Protein AF-D5ABC8-F1 (afdb_monomer)

Mean predicted aligned error: 16.42 Å

Solvent-accessible surface area (backbone atoms only — not comparable to full-atom values): 20513 Å² total; per-residue (Å²): 112,54,55,82,76,44,74,86,48,57,66,66,38,58,70,68,50,60,68,70,70,58,45,50,56,57,53,50,50,31,48,50,48,34,55,51,32,51,49,48,44,42,72,76,64,45,78,85,52,75,55,69,14,38,26,31,60,58,82,87,79,78,86,74,93,78,74,84,85,80,77,88,76,89,80,79,86,83,92,75,83,91,69,83,86,79,91,80,87,91,74,80,91,79,78,79,51,85,62,64,71,77,27,68,41,66,36,45,71,64,51,61,75,65,62,81,67,51,48,66,35,29,40,46,48,30,68,24,62,63,58,71,71,42,72,37,71,56,36,50,52,45,50,56,56,32,49,73,73,74,39,51,87,87,71,46,85,46,98,49,57,87,79,17,56,47,68,38,53,47,50,75,44,62,74,47,83,79,70,40,78,74,45,73,51,81,47,77,45,72,57,93,84,59,78,92,68,84,50,74,67,55,54,51,54,50,50,54,53,49,52,51,53,49,53,58,55,68,71,72,72,81,81,82,88,85,84,86,83,87,80,94,86,83,90,89,86,87,86,83,86,88,84,87,81,90,84,87,88,84,89,90,89,86,90,89,76,72,85,71,54,67,71,65,60,76,70,64,84,71,73,69,70,43,78,48,79,50,75,48,62,47,70,65,85,100,62,58,72,65,59,55,50,26,66,73,69,74,51,71,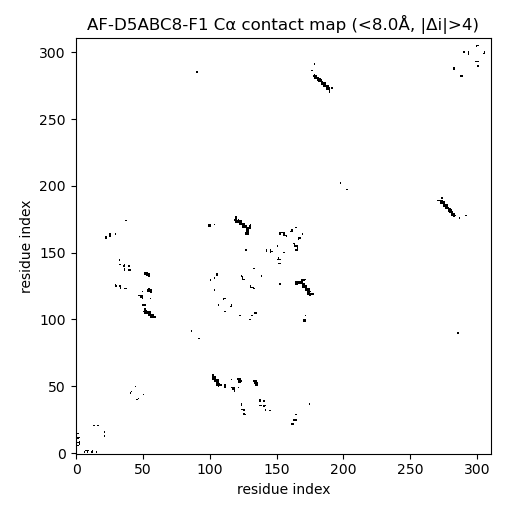80,46,71,70,55,56,53,68,72,78,114

Foldseek 3Di:
DVCVVPPPPVVVVLVVPDLVVLVVVLLVVLVVLQVQLLVVCCVPPNQFADDQQFKFFAPPDDPDPDDDDDDDDDDDDDDDDDDDDDDDDDADPPPPDVVQLVTIDGDHPVNRVVVVGHLQGTKAKSQEQRDDHGPDCSSVSSQVVCVVVVHGSVDDPDPDLSNHRHSDNIGIDRSDFDWAPKDKDKDKDLDPVDDPDDDPVNVVVVVVVVVVVVVVVVVPDDDDDDDDDDDDDDDDDDDDDDDDDDDDDDDDDDDDDPPVPPVVVVPPPDRPIDMDMDIDTDGDGPDDVLVVVCVVVVDDPDPVRVVVVVD

Nearest PDB structures (foldseek):
  5kkp-assembly1_A  TM=8.877E-01  e=9.290E-14  Homo sapiens
  7mzv-assembly1_A  TM=8.033E-01  e=1.052E-11  Saccharomyces cerevisiae

pLDDT: mean 71.07, std 26.29, range [23.06, 97.5]

Structure (mmCIF, N/CA/C/O backbone):
data_AF-D5ABC8-F1
#
_entry.id   AF-D5ABC8-F1
#
loop_
_atom_site.group_PDB
_atom_site.id
_atom_site.type_symbol
_atom_site.label_atom_id
_atom_site.label_alt_id
_atom_site.label_comp_id
_atom_site.label_asym_id
_atom_site.label_entity_id
_atom_site.label_seq_id
_atom_site.pdbx_PDB_ins_code
_atom_site.Cartn_x
_atom_site.Cartn_y
_atom_site.Cartn_z
_atom_site.occupancy
_atom_site.B_iso_or_equiv
_atom_site.auth_seq_id
_atom_site.auth_comp_id
_atom_site.auth_asym_id
_atom_site.auth_atom_id
_atom_site.pdbx_PDB_model_num
ATOM 1 N N . MET A 1 1 ? 23.747 23.384 6.328 1.00 62.72 1 MET A N 1
ATOM 2 C CA . MET A 1 1 ? 24.857 24.306 5.958 1.00 62.72 1 MET A CA 1
ATOM 3 C C . MET A 1 1 ? 25.373 24.131 4.523 1.00 62.72 1 MET A C 1
ATOM 5 O O . MET A 1 1 ? 25.895 25.106 4.001 1.00 62.72 1 MET A O 1
ATOM 9 N N . CYS A 1 2 ? 25.272 22.955 3.887 1.00 73.38 2 CYS A N 1
ATOM 10 C CA . CYS A 1 2 ? 25.982 22.638 2.633 1.00 73.38 2 CYS A CA 1
ATOM 11 C C . CYS A 1 2 ? 25.756 23.647 1.489 1.00 73.38 2 CYS A C 1
ATOM 13 O O . CYS A 1 2 ? 26.720 24.265 1.046 1.00 73.38 2 CYS A O 1
ATOM 15 N N . LEU A 1 3 ? 24.502 23.918 1.099 1.00 85.81 3 LEU A N 1
ATOM 16 C CA . LEU A 1 3 ? 24.181 24.863 0.011 1.00 85.81 3 LEU A CA 1
ATOM 17 C C . LEU A 1 3 ? 24.600 26.319 0.291 1.00 85.81 3 LEU A C 1
ATOM 19 O O . LEU A 1 3 ? 24.811 27.080 -0.646 1.00 85.81 3 LEU A O 1
ATOM 23 N N . LYS A 1 4 ? 24.757 26.709 1.567 1.00 84.31 4 LYS A N 1
ATOM 24 C CA . LYS A 1 4 ? 25.272 28.036 1.955 1.00 84.31 4 LYS A CA 1
ATOM 25 C C . LYS A 1 4 ? 26.795 28.139 1.784 1.00 84.31 4 LYS A C 1
ATOM 27 O O . LYS A 1 4 ? 27.306 29.243 1.644 1.00 84.31 4 LYS A O 1
ATOM 32 N N . LYS A 1 5 ? 27.514 27.011 1.834 1.00 84.00 5 LYS A N 1
ATOM 33 C CA . LYS A 1 5 ? 28.970 26.949 1.628 1.00 84.00 5 LYS A CA 1
ATOM 34 C C . LYS A 1 5 ? 29.320 26.752 0.149 1.00 84.00 5 LYS A C 1
ATOM 36 O O . LYS A 1 5 ? 30.159 27.480 -0.358 1.00 84.00 5 LYS A O 1
ATOM 41 N N . ASN A 1 6 ? 28.640 25.820 -0.525 1.00 85.19 6 ASN A N 1
ATOM 42 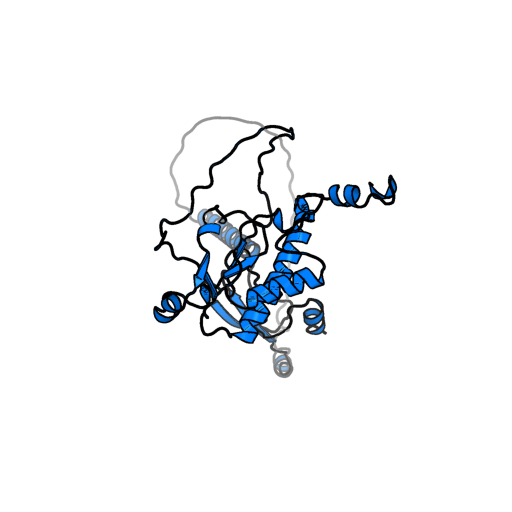C CA . ASN A 1 6 ? 28.847 25.480 -1.934 1.00 85.19 6 ASN A CA 1
ATOM 43 C C . ASN A 1 6 ? 27.501 25.528 -2.691 1.00 85.19 6 ASN A C 1
ATOM 45 O O . ASN A 1 6 ? 26.802 24.508 -2.745 1.00 85.19 6 ASN A O 1
ATOM 49 N N . PRO A 1 7 ? 27.097 26.681 -3.260 1.00 85.38 7 PRO A N 1
ATOM 50 C CA . PRO A 1 7 ? 25.910 26.748 -4.108 1.00 85.38 7 PRO A CA 1
ATOM 51 C C .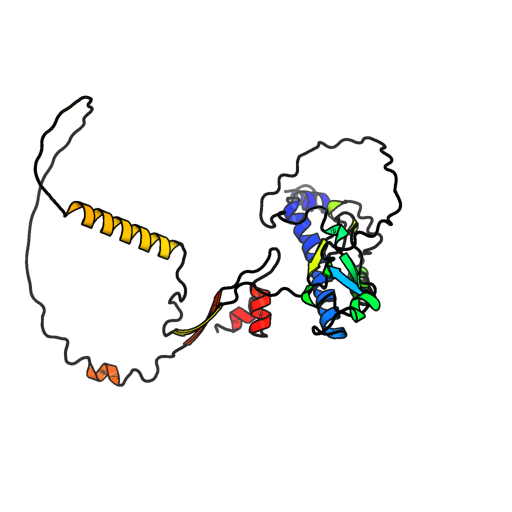 PRO A 1 7 ? 26.096 25.858 -5.348 1.00 85.38 7 PRO A C 1
ATOM 53 O O . PRO A 1 7 ? 27.161 25.846 -5.957 1.00 85.38 7 PRO A O 1
ATOM 56 N N . GLY A 1 8 ? 25.065 25.086 -5.701 1.00 84.00 8 GLY A N 1
ATOM 57 C CA . GLY A 1 8 ? 25.090 24.141 -6.827 1.00 84.00 8 GLY A CA 1
ATOM 58 C C . GLY A 1 8 ? 25.501 22.702 -6.480 1.00 84.00 8 GLY A C 1
ATOM 59 O O . GLY A 1 8 ? 25.202 21.797 -7.255 1.00 84.00 8 GLY A O 1
ATOM 60 N N . ASN A 1 9 ? 26.096 22.429 -5.308 1.00 88.31 9 ASN A N 1
ATOM 61 C CA . ASN A 1 9 ? 26.359 21.046 -4.881 1.00 88.31 9 ASN A CA 1
ATOM 62 C C . ASN A 1 9 ? 25.118 20.416 -4.216 1.00 88.31 9 ASN A C 1
ATOM 64 O O . ASN A 1 9 ? 25.067 20.195 -3.002 1.00 88.31 9 ASN A O 1
ATOM 68 N N . TYR A 1 10 ? 24.090 20.164 -5.030 1.00 88.94 10 TYR A N 1
ATOM 69 C CA . TYR A 1 10 ? 22.814 19.598 -4.586 1.00 88.94 10 TYR A CA 1
ATOM 70 C C . TYR A 1 10 ? 22.963 18.178 -4.035 1.00 88.94 10 TYR A C 1
ATOM 72 O O . TYR A 1 10 ? 22.363 17.862 -3.011 1.00 88.94 10 TYR A O 1
ATOM 80 N N . LEU A 1 11 ? 23.810 17.346 -4.653 1.00 86.19 11 LEU A N 1
ATOM 81 C CA . LEU A 1 11 ? 24.023 15.968 -4.213 1.00 86.19 11 LEU A CA 1
ATOM 82 C C . LEU A 1 11 ? 24.571 15.913 -2.781 1.00 86.19 11 LEU A C 1
ATOM 84 O O . LEU A 1 11 ? 23.984 15.252 -1.930 1.00 86.19 11 LEU A O 1
ATOM 88 N N . GLN A 1 12 ? 25.634 16.665 -2.470 1.00 86.31 12 GLN A N 1
ATOM 89 C CA . GLN A 1 12 ? 26.186 16.709 -1.110 1.00 86.31 12 GLN A CA 1
ATOM 90 C C . GLN A 1 12 ? 25.194 17.308 -0.096 1.00 86.31 12 GLN A C 1
ATOM 92 O O . GLN A 1 12 ? 25.226 16.963 1.085 1.00 86.31 12 GLN A O 1
ATOM 97 N N . ALA A 1 13 ? 24.302 18.202 -0.535 1.00 89.94 13 ALA A N 1
ATOM 98 C CA . ALA A 1 13 ? 23.244 18.727 0.317 1.00 89.94 13 ALA A CA 1
ATOM 99 C C . ALA A 1 13 ? 22.189 17.661 0.652 1.00 89.94 13 ALA A C 1
ATOM 101 O O . ALA A 1 13 ? 21.869 17.495 1.829 1.00 89.94 13 ALA A O 1
ATOM 102 N N . ILE A 1 14 ? 21.712 16.895 -0.334 1.00 87.62 14 ILE A N 1
ATOM 103 C CA . ILE A 1 14 ? 20.775 15.784 -0.104 1.00 87.62 14 ILE A CA 1
ATOM 104 C C . ILE A 1 14 ? 21.447 14.705 0.754 1.00 87.62 14 ILE A C 1
ATOM 106 O O . ILE A 1 14 ? 20.879 14.290 1.760 1.00 87.62 14 ILE A O 1
ATOM 110 N N . CYS A 1 15 ? 22.697 14.334 0.461 1.00 86.81 15 CYS A N 1
ATOM 111 C CA . CYS A 1 15 ? 23.464 13.366 1.251 1.00 86.81 15 CYS A CA 1
ATOM 112 C C . CYS A 1 15 ? 23.775 13.811 2.699 1.00 86.81 15 CYS A C 1
ATOM 114 O O . CYS A 1 15 ? 24.289 13.006 3.473 1.00 86.81 15 CYS A O 1
ATOM 116 N N . SER A 1 16 ? 23.460 15.056 3.088 1.00 88.31 16 SER A N 1
ATOM 117 C CA . SER A 1 16 ? 23.551 15.521 4.485 1.00 88.31 16 SER A CA 1
ATOM 118 C C . SER A 1 16 ? 22.281 15.284 5.319 1.00 88.31 16 SER A C 1
ATOM 120 O O . SER A 1 16 ? 22.316 15.437 6.536 1.00 88.31 16 SER A O 1
ATOM 122 N N . ILE A 1 17 ? 21.172 14.893 4.681 1.00 90.06 17 ILE A N 1
ATOM 123 C CA . ILE A 1 17 ? 19.960 14.360 5.329 1.00 90.06 17 ILE A CA 1
ATOM 124 C C . ILE A 1 17 ? 20.252 12.915 5.782 1.00 90.06 17 ILE A C 1
ATOM 126 O O . ILE A 1 17 ? 21.076 12.259 5.155 1.00 90.06 17 ILE A O 1
ATOM 130 N N . SER A 1 18 ? 19.610 12.374 6.825 1.00 90.81 18 SER A N 1
ATOM 131 C CA . SER A 1 18 ? 19.808 10.960 7.205 1.00 90.81 18 SER A CA 1
ATOM 132 C C . SER A 1 18 ? 19.353 9.990 6.101 1.00 90.81 18 SER A C 1
ATOM 134 O O . SER A 1 18 ? 18.409 10.275 5.361 1.00 90.81 18 SER A O 1
ATOM 136 N N . ARG A 1 19 ? 20.004 8.820 5.993 1.00 84.62 19 ARG A N 1
ATOM 137 C CA . ARG A 1 19 ? 19.667 7.791 4.988 1.00 84.62 19 ARG A CA 1
ATOM 138 C C . ARG A 1 19 ? 18.189 7.395 5.041 1.00 84.62 19 ARG A C 1
ATOM 140 O O . ARG A 1 19 ? 17.548 7.358 3.998 1.00 84.62 19 ARG A O 1
ATOM 147 N N . THR A 1 20 ? 17.633 7.187 6.234 1.00 87.12 20 THR A N 1
ATOM 148 C CA . THR A 1 20 ? 16.215 6.842 6.439 1.00 87.12 20 THR A CA 1
ATOM 149 C C . THR A 1 20 ? 15.282 7.834 5.742 1.00 87.12 20 THR A C 1
ATOM 151 O O . THR A 1 20 ? 14.479 7.437 4.900 1.00 87.12 20 THR A O 1
ATOM 154 N N . LEU A 1 21 ? 15.460 9.137 5.992 1.00 89.44 21 LEU A N 1
ATOM 155 C CA . LEU A 1 21 ? 14.639 10.188 5.381 1.00 89.44 21 LEU A CA 1
ATOM 156 C C . LEU A 1 21 ? 14.831 10.280 3.857 1.00 89.44 21 LEU A C 1
ATOM 158 O O . LEU A 1 21 ? 13.888 10.616 3.145 1.00 89.44 21 LEU A O 1
ATOM 162 N N . ARG A 1 22 ? 16.025 9.959 3.335 1.00 89.06 22 ARG A N 1
ATOM 163 C CA . ARG A 1 22 ? 16.266 9.880 1.883 1.00 89.06 22 ARG A CA 1
ATOM 164 C C . ARG A 1 22 ? 15.527 8.706 1.240 1.00 89.06 22 ARG A C 1
ATOM 166 O O . ARG A 1 22 ? 14.954 8.871 0.165 1.00 89.06 22 ARG A O 1
ATOM 173 N N . MET A 1 23 ? 15.505 7.545 1.895 1.00 86.88 23 MET A N 1
ATOM 174 C CA . MET A 1 23 ? 14.818 6.351 1.386 1.00 86.88 23 MET A CA 1
ATOM 175 C C . MET A 1 23 ? 13.300 6.510 1.362 1.00 86.88 23 MET A C 1
ATOM 177 O O . MET A 1 23 ? 12.666 5.964 0.462 1.00 86.88 23 MET A O 1
ATOM 181 N N . MET A 1 24 ? 12.718 7.344 2.233 1.00 89.94 24 MET A N 1
ATOM 182 C CA . MET A 1 24 ? 11.290 7.684 2.148 1.00 89.94 24 MET A CA 1
ATOM 183 C C . MET A 1 24 ? 10.887 8.205 0.761 1.00 89.94 24 MET A C 1
ATOM 185 O O . MET A 1 24 ? 9.809 7.859 0.289 1.00 89.94 24 MET A O 1
ATOM 189 N N . TYR A 1 25 ? 11.736 8.978 0.067 1.00 90.69 25 TYR A N 1
ATOM 190 C CA . TYR A 1 25 ? 11.414 9.456 -1.285 1.00 90.69 25 TYR A CA 1
ATOM 191 C C . TYR A 1 25 ? 11.326 8.298 -2.288 1.00 90.69 25 TYR A C 1
ATOM 193 O O . TYR A 1 25 ? 10.333 8.192 -3.010 1.00 90.69 25 TYR A O 1
ATOM 201 N N . VAL A 1 26 ? 12.303 7.384 -2.281 1.00 89.06 26 VAL A N 1
ATOM 202 C CA . VAL A 1 26 ? 12.322 6.208 -3.171 1.00 89.06 26 VAL A CA 1
ATOM 203 C C . VAL A 1 26 ? 11.144 5.272 -2.865 1.00 89.06 26 VAL A C 1
ATOM 205 O O . VAL A 1 26 ? 10.424 4.868 -3.778 1.00 89.06 26 VAL A O 1
ATOM 208 N N . HIS A 1 27 ? 10.868 5.008 -1.585 1.00 89.94 27 HIS A N 1
ATOM 209 C CA . HIS A 1 27 ? 9.725 4.196 -1.154 1.00 89.94 27 HIS A CA 1
ATOM 210 C C . HIS A 1 27 ? 8.372 4.857 -1.452 1.00 89.94 27 HIS A C 1
ATOM 212 O O . HIS A 1 27 ? 7.414 4.164 -1.809 1.00 89.94 27 HIS A O 1
ATOM 218 N N . SER A 1 28 ? 8.278 6.189 -1.382 1.00 92.38 28 SER A N 1
ATOM 219 C CA . SER A 1 28 ? 7.063 6.912 -1.776 1.00 92.38 28 SER A CA 1
ATOM 220 C C . SER A 1 28 ? 6.789 6.783 -3.277 1.00 92.38 28 SER A C 1
ATOM 222 O O . SER A 1 28 ? 5.637 6.605 -3.668 1.00 92.38 28 SER A O 1
ATOM 224 N N . TYR A 1 29 ? 7.835 6.759 -4.110 1.00 93.56 29 TYR A N 1
ATOM 225 C CA . TYR A 1 29 ? 7.710 6.537 -5.549 1.00 93.56 29 TYR A CA 1
ATOM 226 C C . TYR A 1 29 ? 7.361 5.079 -5.899 1.00 93.56 29 TYR A C 1
ATOM 228 O O . TYR A 1 29 ? 6.450 4.839 -6.690 1.00 93.56 29 TYR A O 1
ATOM 236 N N . GLN A 1 30 ? 7.982 4.090 -5.240 1.00 93.06 30 GLN A N 1
ATOM 237 C CA . GLN A 1 30 ? 7.555 2.683 -5.345 1.00 93.06 30 GLN A CA 1
ATOM 238 C C . GLN A 1 30 ? 6.068 2.524 -4.976 1.00 93.06 30 GLN A C 1
ATOM 240 O O . GLN A 1 30 ? 5.320 1.845 -5.680 1.00 93.06 30 GLN A O 1
ATOM 245 N N . SER A 1 31 ? 5.626 3.193 -3.905 1.00 94.06 31 SER A N 1
ATOM 246 C CA . SER A 1 31 ? 4.230 3.186 -3.446 1.00 94.06 31 SER A CA 1
ATOM 247 C C . SER A 1 31 ? 3.282 3.898 -4.416 1.00 94.06 31 SER A C 1
ATOM 249 O O . SER A 1 31 ? 2.151 3.454 -4.596 1.00 94.06 31 SER A O 1
ATOM 251 N N . TYR A 1 32 ? 3.728 4.977 -5.065 1.00 96.06 32 TYR A N 1
ATOM 252 C CA . TYR A 1 32 ? 2.993 5.668 -6.127 1.00 96.06 32 TYR A CA 1
ATOM 253 C C . TYR A 1 32 ? 2.723 4.733 -7.315 1.00 96.06 32 TYR A C 1
ATOM 255 O O . TYR A 1 32 ? 1.560 4.524 -7.667 1.00 96.06 32 TYR A O 1
ATOM 263 N N . LEU A 1 33 ? 3.768 4.098 -7.859 1.00 96.12 33 LEU A N 1
ATOM 264 C CA . LEU A 1 33 ? 3.636 3.126 -8.951 1.00 96.12 33 LEU A CA 1
ATOM 265 C C . LEU A 1 33 ? 2.714 1.960 -8.556 1.00 96.12 33 LEU A C 1
ATOM 267 O O . LEU A 1 33 ? 1.806 1.605 -9.308 1.00 96.12 33 LEU A O 1
ATOM 271 N N . TRP A 1 34 ? 2.881 1.423 -7.341 1.00 97.00 34 TRP A N 1
ATOM 272 C CA . TRP A 1 34 ? 2.030 0.358 -6.803 1.00 97.00 34 TRP A CA 1
ATOM 273 C C . TRP A 1 34 ? 0.556 0.772 -6.694 1.00 97.00 34 TRP A C 1
ATOM 275 O O . TRP A 1 34 ? -0.317 0.027 -7.129 1.00 97.00 34 TRP A O 1
ATOM 285 N N . ASN A 1 35 ? 0.255 1.966 -6.170 1.00 96.69 35 ASN A N 1
ATOM 286 C CA . ASN A 1 35 ? -1.122 2.460 -6.032 1.00 96.69 35 ASN A CA 1
ATOM 287 C C . ASN A 1 35 ? -1.819 2.597 -7.395 1.00 96.69 35 ASN A C 1
ATOM 289 O O . ASN A 1 35 ? -3.005 2.279 -7.524 1.00 96.69 35 ASN A O 1
ATOM 293 N N . HIS A 1 36 ? -1.091 3.054 -8.418 1.00 97.44 36 HIS A N 1
ATOM 294 C CA . HIS A 1 36 ? -1.615 3.144 -9.777 1.00 97.44 36 HIS A CA 1
ATOM 295 C C . HIS A 1 36 ? -1.838 1.761 -10.405 1.00 97.44 36 HIS A C 1
ATOM 297 O O . HIS A 1 36 ? -2.920 1.519 -10.939 1.00 97.44 36 HIS A O 1
ATOM 303 N N . ALA A 1 37 ? -0.882 0.837 -10.282 1.00 97.50 37 ALA A N 1
ATOM 304 C CA . ALA A 1 37 ? -1.028 -0.533 -10.776 1.00 97.50 37 ALA A CA 1
ATOM 305 C C . ALA A 1 37 ? -2.164 -1.300 -10.071 1.00 97.50 37 ALA A C 1
ATOM 307 O O . ALA A 1 37 ? -2.956 -1.974 -10.728 1.00 97.50 37 ALA A O 1
ATOM 308 N N . ALA A 1 38 ? -2.311 -1.138 -8.752 1.00 97.00 38 ALA A N 1
ATOM 309 C CA . ALA A 1 38 ? -3.424 -1.683 -7.975 1.00 97.00 38 ALA A CA 1
ATOM 310 C C . ALA A 1 38 ? -4.776 -1.141 -8.462 1.00 97.00 38 ALA A C 1
ATOM 312 O O . ALA A 1 38 ? -5.716 -1.908 -8.676 1.00 97.00 38 ALA A O 1
ATOM 313 N N . SER A 1 39 ? -4.856 0.170 -8.707 1.00 96.94 39 SER A N 1
ATOM 314 C CA . SER A 1 39 ? -6.061 0.811 -9.246 1.00 96.94 39 SER A CA 1
ATOM 315 C C . SER A 1 39 ? -6.400 0.289 -10.647 1.00 96.94 39 SER A C 1
ATOM 317 O O . SER A 1 39 ? -7.552 -0.057 -10.901 1.00 96.94 39 SER A O 1
ATOM 319 N N . ALA A 1 40 ? -5.404 0.152 -11.529 1.00 97.19 40 ALA A N 1
ATOM 320 C CA . ALA A 1 40 ? -5.573 -0.406 -12.871 1.00 97.19 40 ALA A CA 1
ATOM 321 C C . ALA A 1 40 ? -6.027 -1.878 -12.836 1.00 97.19 40 ALA A C 1
ATOM 323 O O . ALA A 1 40 ? -6.983 -2.244 -13.523 1.00 97.19 40 ALA A O 1
ATOM 324 N N . ARG A 1 41 ? -5.421 -2.711 -11.975 1.00 97.25 41 ARG A N 1
ATOM 325 C CA . ARG A 1 41 ? -5.798 -4.124 -11.783 1.00 97.25 41 ARG A CA 1
ATOM 326 C C . ARG A 1 41 ? -7.238 -4.275 -11.303 1.00 97.25 41 ARG A C 1
ATOM 328 O O . ARG A 1 41 ? -7.949 -5.152 -11.793 1.00 97.25 41 ARG A O 1
ATOM 335 N N . VAL A 1 42 ? -7.681 -3.434 -10.371 1.00 95.88 42 VAL A N 1
ATOM 336 C CA . VAL A 1 42 ? -9.070 -3.436 -9.889 1.00 95.88 42 VAL A CA 1
ATOM 337 C C . VAL A 1 42 ? -10.028 -2.915 -10.963 1.00 95.88 42 VAL A C 1
ATOM 339 O O . VAL A 1 42 ? -11.072 -3.523 -11.185 1.00 95.88 42 VAL A O 1
ATOM 342 N N . GLN A 1 43 ? -9.674 -1.842 -11.675 1.00 96.06 43 GLN A N 1
ATOM 343 C CA . GLN A 1 43 ? -10.522 -1.249 -12.712 1.00 96.06 43 GLN A CA 1
ATOM 344 C C . GLN A 1 43 ? -10.727 -2.178 -13.917 1.00 96.06 43 GLN A C 1
ATOM 346 O O . GLN A 1 43 ? -11.837 -2.255 -14.440 1.00 96.06 43 GLN A O 1
ATOM 351 N N . LYS A 1 44 ? -9.674 -2.869 -14.371 1.00 95.62 44 LYS A N 1
ATOM 352 C CA . LYS A 1 44 ? -9.724 -3.709 -15.575 1.00 95.62 44 LYS A CA 1
ATOM 353 C C . LYS A 1 44 ? -10.329 -5.092 -15.324 1.00 95.62 44 LYS A C 1
ATOM 355 O O . LYS A 1 44 ? -11.068 -5.595 -16.165 1.00 95.62 44 LYS A O 1
ATOM 360 N N . TYR A 1 45 ? -9.996 -5.707 -14.190 1.00 95.38 45 TYR A N 1
ATOM 361 C CA . TYR A 1 45 ? -10.273 -7.123 -13.925 1.00 95.38 45 TYR A CA 1
ATOM 362 C C . TYR A 1 45 ? -11.187 -7.366 -12.709 1.00 95.38 45 TYR A C 1
ATOM 364 O O . TYR A 1 45 ? -11.578 -8.504 -12.453 1.00 95.38 45 TYR A O 1
ATOM 372 N N . GLY A 1 46 ? -11.558 -6.319 -11.965 1.00 94.31 46 GLY A N 1
ATOM 373 C CA . GLY A 1 46 ? -12.438 -6.416 -10.799 1.00 94.31 46 GLY A CA 1
ATOM 374 C C . GLY A 1 46 ? -11.790 -7.061 -9.567 1.00 94.31 46 GLY A C 1
ATOM 375 O O . GLY A 1 46 ? -10.593 -7.356 -9.535 1.00 94.31 46 GLY A O 1
ATOM 376 N N . VAL A 1 47 ? -12.613 -7.271 -8.534 1.00 91.75 47 VAL A N 1
ATOM 377 C CA . VAL A 1 47 ? -12.212 -7.815 -7.217 1.00 91.75 47 VAL A CA 1
ATOM 378 C C . VAL A 1 47 ? -12.778 -9.209 -6.921 1.00 91.75 47 VAL A C 1
ATOM 380 O O . VAL A 1 47 ? -12.557 -9.748 -5.843 1.00 91.75 47 VAL A O 1
ATOM 383 N N . GLU A 1 48 ? -13.529 -9.804 -7.849 1.00 88.12 48 GLU A N 1
ATOM 384 C CA . GLU A 1 48 ? -14.208 -11.085 -7.602 1.00 88.12 48 GLU A CA 1
ATOM 385 C C . GLU A 1 48 ? -13.294 -12.300 -7.790 1.00 88.12 48 GLU A C 1
ATOM 387 O O . GLU A 1 48 ? -13.468 -13.313 -7.113 1.00 88.12 48 GLU A O 1
ATOM 392 N N . LYS A 1 49 ? -12.360 -12.235 -8.749 1.00 89.25 49 LYS A N 1
ATOM 393 C CA . LYS A 1 49 ? -11.583 -13.391 -9.213 1.00 89.25 49 LYS A CA 1
ATOM 394 C C . LYS A 1 49 ? -10.137 -13.022 -9.541 1.00 89.25 49 LYS A C 1
ATOM 396 O O . LYS A 1 49 ? -9.826 -11.893 -9.932 1.00 89.25 49 LYS A O 1
ATOM 401 N N . ILE A 1 50 ? -9.276 -14.022 -9.396 1.00 93.31 50 ILE A N 1
ATOM 402 C CA . ILE A 1 50 ? -7.926 -14.041 -9.960 1.00 93.31 50 ILE A CA 1
ATOM 403 C C . ILE A 1 50 ? -7.998 -14.189 -11.487 1.00 93.31 50 ILE A C 1
ATOM 405 O O . ILE A 1 50 ? -8.960 -14.750 -12.018 1.00 93.31 50 ILE A O 1
ATOM 409 N N . VAL A 1 51 ? -6.983 -13.688 -12.183 1.00 94.12 51 VAL A N 1
ATOM 410 C CA . VAL A 1 51 ? -6.846 -13.744 -13.641 1.00 94.12 51 VAL A CA 1
ATOM 411 C C . VAL A 1 51 ? -5.458 -14.272 -13.997 1.00 94.12 51 VAL A C 1
ATOM 413 O O . VAL A 1 51 ? -4.510 -14.142 -13.223 1.00 94.12 51 VAL A O 1
ATOM 416 N N . GLU A 1 52 ? -5.333 -14.891 -15.169 1.00 94.75 52 GLU A N 1
ATOM 417 C CA . GLU A 1 52 ? -4.051 -15.392 -15.662 1.00 94.75 52 GLU A CA 1
ATOM 418 C C . GLU A 1 52 ? -3.028 -14.252 -15.747 1.00 94.75 52 GLU A C 1
ATOM 420 O O . GLU A 1 52 ? -3.344 -13.127 -16.146 1.00 94.75 52 GLU A O 1
ATOM 425 N N . GLY A 1 53 ? -1.808 -14.527 -15.287 1.00 94.62 53 GLY A N 1
ATOM 426 C CA . GLY A 1 53 ? -0.766 -13.518 -15.142 1.00 94.62 53 GLY A CA 1
ATOM 427 C C . GLY A 1 53 ? -0.745 -12.784 -13.794 1.00 94.62 53 GLY A C 1
ATOM 428 O O . GLY A 1 53 ? 0.258 -12.134 -13.508 1.00 94.62 53 GLY A O 1
ATOM 429 N N . ASP A 1 54 ? -1.768 -12.884 -12.935 1.00 96.31 54 ASP A N 1
ATOM 430 C CA . ASP A 1 54 ? -1.697 -12.288 -11.591 1.00 96.31 54 ASP A CA 1
ATOM 431 C C . ASP A 1 54 ? -0.573 -12.927 -10.759 1.00 96.31 54 ASP A C 1
ATOM 433 O O . ASP A 1 54 ? -0.342 -14.135 -10.827 1.00 96.31 54 ASP A O 1
ATOM 437 N N . LEU A 1 55 ? 0.118 -12.135 -9.932 1.00 95.19 55 LEU A N 1
ATOM 438 C CA . LEU A 1 55 ? 1.037 -12.688 -8.935 1.00 95.19 55 LEU A CA 1
ATOM 439 C C . LEU A 1 55 ? 0.244 -13.154 -7.716 1.00 95.19 55 LEU A C 1
ATOM 441 O O . LEU A 1 55 ? -0.556 -12.393 -7.178 1.00 95.19 55 LEU A O 1
ATOM 445 N N . VAL A 1 56 ? 0.497 -14.373 -7.249 1.00 94.19 56 VAL A N 1
ATOM 446 C CA . VAL A 1 56 ? -0.173 -14.973 -6.089 1.00 94.19 56 VAL A CA 1
ATOM 447 C C . VAL A 1 56 ? 0.820 -15.441 -5.027 1.00 94.19 56 VAL A C 1
ATOM 449 O O . VAL A 1 56 ? 1.941 -15.855 -5.332 1.00 94.19 56 VAL A O 1
ATOM 452 N N . TYR A 1 57 ? 0.391 -15.379 -3.765 1.00 91.12 57 TYR A N 1
ATOM 453 C CA . TYR A 1 57 ? 1.164 -15.813 -2.603 1.00 91.12 57 TYR A CA 1
ATOM 454 C C . TYR A 1 57 ? 1.171 -17.349 -2.451 1.00 91.12 57 TYR A C 1
ATOM 456 O O . TYR A 1 57 ? 0.161 -17.973 -2.115 1.00 91.12 57 TYR A O 1
ATOM 464 N N . CYS A 1 58 ? 2.332 -17.973 -2.646 1.00 86.12 58 CYS A N 1
ATOM 465 C CA . CYS A 1 58 ? 2.562 -19.409 -2.494 1.00 86.12 58 CYS A CA 1
ATOM 466 C C . CYS A 1 58 ? 2.468 -19.885 -1.037 1.00 86.12 58 CYS A C 1
ATOM 468 O O . CYS A 1 58 ? 3.423 -19.798 -0.269 1.00 86.12 58 CYS A O 1
ATOM 470 N N . LYS A 1 59 ? 1.347 -20.513 -0.672 1.00 73.19 59 LYS A N 1
ATOM 471 C CA . LYS A 1 59 ? 1.149 -21.172 0.632 1.00 73.19 59 LYS A CA 1
ATOM 472 C C . LYS A 1 59 ? 1.948 -22.486 0.749 1.00 73.19 59 LYS A C 1
ATOM 474 O O . LYS A 1 59 ? 1.380 -23.575 0.727 1.00 73.19 59 LYS A O 1
ATOM 479 N N . GLY A 1 60 ? 3.276 -22.371 0.838 1.00 57.31 60 GLY A N 1
ATOM 480 C CA . GLY A 1 60 ? 4.217 -23.343 1.424 1.00 57.31 60 GLY A CA 1
ATOM 481 C C . GLY A 1 60 ? 4.308 -24.769 0.855 1.00 57.31 60 GLY A C 1
ATOM 482 O O . GLY A 1 60 ? 5.034 -25.575 1.428 1.00 57.31 60 GLY A O 1
ATOM 483 N N . THR A 1 61 ? 3.592 -25.121 -0.217 1.00 45.22 61 THR A N 1
ATOM 484 C CA . THR A 1 61 ? 3.362 -26.534 -0.598 1.00 45.22 61 THR A CA 1
ATOM 485 C C . THR A 1 61 ? 4.110 -27.031 -1.837 1.00 45.22 61 THR A C 1
ATOM 487 O O . THR A 1 61 ? 4.274 -28.237 -1.979 1.00 45.22 61 THR A O 1
ATOM 490 N N . GLU A 1 62 ? 4.622 -26.148 -2.697 1.00 46.78 62 GLU A N 1
ATOM 491 C CA . GLU A 1 62 ? 5.303 -26.519 -3.950 1.00 46.78 62 GLU A CA 1
ATOM 492 C C . GLU A 1 62 ? 6.601 -25.713 -4.126 1.00 46.78 62 GLU A C 1
ATOM 494 O O . GLU A 1 62 ? 6.643 -24.696 -4.815 1.00 46.78 62 GLU A O 1
ATOM 499 N N . VAL A 1 63 ? 7.688 -26.174 -3.495 1.00 39.56 63 VAL A N 1
ATOM 500 C CA . VAL A 1 63 ? 9.052 -25.760 -3.873 1.00 39.56 63 VAL A CA 1
ATOM 501 C C . VAL A 1 63 ? 9.520 -26.682 -4.991 1.00 39.56 63 VAL A C 1
ATOM 503 O O . VAL A 1 63 ? 10.203 -27.683 -4.749 1.00 39.56 63 VAL A O 1
ATOM 506 N N . ASP A 1 64 ? 9.119 -26.359 -6.217 1.00 36.94 64 ASP A N 1
ATOM 507 C CA . ASP A 1 64 ? 9.567 -27.103 -7.387 1.00 36.94 64 ASP A CA 1
ATOM 508 C C . ASP A 1 64 ? 11.068 -26.863 -7.617 1.00 36.94 64 ASP A C 1
ATOM 510 O O . ASP A 1 64 ? 11.555 -25.730 -7.671 1.00 36.94 64 ASP A O 1
ATOM 514 N N . LYS A 1 65 ? 11.845 -27.948 -7.677 1.00 38.38 65 LYS A N 1
ATOM 515 C CA . LYS A 1 65 ? 13.316 -27.911 -7.584 1.00 38.38 65 LYS A CA 1
ATOM 516 C C . LYS A 1 65 ? 13.989 -27.579 -8.920 1.00 38.38 65 LYS A C 1
ATOM 518 O O . LYS A 1 65 ? 14.839 -28.344 -9.376 1.00 38.38 65 LYS A O 1
ATOM 523 N N . GLN A 1 66 ? 13.654 -26.448 -9.539 1.00 31.50 66 GLN A N 1
ATOM 524 C CA . GLN A 1 66 ? 14.342 -25.968 -10.744 1.00 31.50 66 GLN A CA 1
ATOM 525 C C . GLN A 1 66 ? 14.663 -24.470 -10.676 1.00 31.50 66 GLN A C 1
ATOM 527 O O . GLN A 1 66 ? 13.946 -23.624 -11.194 1.00 31.50 66 GLN A O 1
ATOM 532 N N . SER A 1 67 ? 15.816 -24.164 -10.079 1.00 28.64 67 SER A N 1
ATOM 533 C CA . SER A 1 67 ? 16.559 -22.925 -10.321 1.00 28.64 67 SER A CA 1
ATOM 534 C C . SER A 1 67 ? 17.990 -23.296 -10.740 1.00 28.64 67 SER A C 1
ATOM 536 O O . SER A 1 67 ? 18.586 -24.175 -10.101 1.00 28.64 67 SER A O 1
ATOM 538 N N . PRO A 1 68 ? 18.556 -22.702 -11.809 1.00 31.97 68 PRO A N 1
ATOM 539 C CA . PRO A 1 68 ? 19.951 -22.914 -12.172 1.00 31.97 68 PRO A CA 1
ATOM 540 C C . PRO A 1 68 ? 20.890 -22.428 -11.062 1.00 31.97 68 PRO A C 1
ATOM 542 O O . PRO A 1 68 ? 20.722 -21.348 -10.504 1.00 31.97 68 PRO A O 1
ATOM 545 N N . ARG A 1 69 ? 21.928 -23.216 -10.764 1.00 30.09 69 ARG A N 1
ATOM 546 C CA . ARG A 1 69 ? 23.021 -22.784 -9.883 1.00 30.09 69 ARG A CA 1
ATOM 547 C C . ARG A 1 69 ? 23.810 -21.655 -10.546 1.00 30.09 69 ARG A C 1
ATOM 549 O O . ARG A 1 69 ? 24.691 -21.939 -11.356 1.00 30.09 69 ARG A O 1
ATOM 556 N N . GLU A 1 70 ? 23.594 -20.417 -10.127 1.00 29.67 70 GLU A N 1
ATOM 557 C CA . GLU A 1 70 ? 24.589 -19.367 -10.341 1.00 29.67 70 GLU A CA 1
ATOM 558 C C . GLU A 1 70 ? 25.673 -19.460 -9.264 1.00 29.67 70 GLU A C 1
ATOM 560 O O . GLU A 1 70 ? 25.416 -19.421 -8.059 1.00 29.67 70 GLU A O 1
ATOM 565 N N . GLN A 1 71 ? 26.906 -19.685 -9.714 1.00 28.62 71 GLN A N 1
ATOM 566 C CA . GLN A 1 71 ? 28.065 -19.836 -8.846 1.00 28.62 71 GLN A CA 1
ATOM 567 C C . GLN A 1 71 ? 28.589 -18.463 -8.432 1.00 28.62 71 GLN A C 1
ATOM 569 O O . GLN A 1 71 ? 28.958 -17.647 -9.275 1.00 28.62 71 GLN A O 1
ATOM 574 N N . SER A 1 72 ? 28.710 -18.251 -7.124 1.00 28.78 72 SER A N 1
ATOM 575 C CA . SER A 1 72 ? 29.441 -17.124 -6.553 1.00 28.78 72 SER A CA 1
ATOM 576 C C . SER A 1 72 ? 30.871 -17.058 -7.102 1.00 28.78 72 SER A C 1
ATOM 578 O O . SER A 1 72 ? 31.664 -17.977 -6.872 1.00 28.78 72 SER A O 1
ATOM 580 N N . ARG A 1 73 ? 31.235 -15.944 -7.743 1.00 25.81 73 ARG A N 1
ATOM 581 C CA . ARG A 1 73 ? 32.631 -15.500 -7.816 1.00 25.81 73 ARG A CA 1
ATOM 582 C C . ARG A 1 73 ? 32.825 -14.343 -6.851 1.00 25.81 73 ARG A C 1
ATOM 584 O O . ARG A 1 73 ? 32.279 -13.265 -7.054 1.00 25.81 73 ARG A O 1
ATOM 591 N N . ASN A 1 74 ? 33.615 -14.596 -5.814 1.00 28.75 74 ASN A N 1
ATOM 592 C CA . ASN A 1 74 ? 34.177 -13.546 -4.981 1.00 28.75 74 AS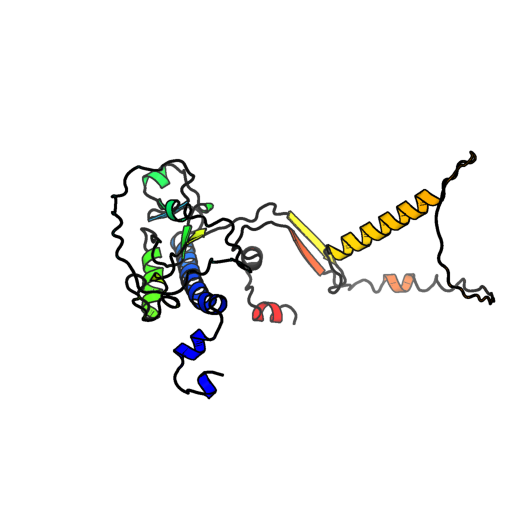N A CA 1
ATOM 593 C C . ASN A 1 74 ? 35.366 -12.937 -5.729 1.00 28.75 74 ASN A C 1
ATOM 595 O O . ASN A 1 74 ? 36.340 -13.644 -5.977 1.00 28.75 74 ASN A O 1
ATOM 599 N N . GLU A 1 75 ? 35.322 -11.639 -6.008 1.00 30.19 75 GLU A N 1
ATOM 600 C CA . GLU A 1 75 ? 36.525 -10.819 -6.173 1.00 30.19 75 GLU A CA 1
ATOM 601 C C . GLU A 1 75 ? 36.420 -9.632 -5.206 1.00 30.19 75 GLU A C 1
ATOM 603 O O . GLU A 1 75 ? 35.322 -9.182 -4.875 1.00 30.19 75 GLU A O 1
ATOM 608 N N . ALA A 1 76 ? 37.555 -9.242 -4.628 1.00 30.11 76 ALA A N 1
ATOM 609 C CA . ALA A 1 76 ? 37.609 -8.560 -3.337 1.00 30.11 76 ALA A CA 1
ATOM 610 C C . ALA A 1 76 ? 37.971 -7.070 -3.434 1.00 30.11 76 ALA A C 1
ATOM 612 O O . ALA A 1 76 ? 38.597 -6.644 -4.397 1.00 30.11 76 ALA A O 1
ATOM 613 N N . ASN A 1 77 ? 37.675 -6.351 -2.345 1.00 27.78 77 ASN A N 1
ATOM 614 C CA . ASN A 1 77 ? 38.151 -5.008 -1.991 1.00 27.78 77 ASN A CA 1
ATOM 615 C C . ASN A 1 77 ? 37.882 -3.860 -2.984 1.00 27.78 77 ASN A C 1
ATOM 617 O O . ASN A 1 77 ? 38.621 -3.653 -3.940 1.00 27.78 77 ASN A O 1
ATOM 621 N N . ASP A 1 78 ? 37.018 -2.938 -2.561 1.00 26.95 78 ASP A N 1
ATOM 622 C CA . ASP A 1 78 ? 37.576 -1.702 -1.996 1.00 26.95 78 ASP A CA 1
ATOM 623 C C . ASP A 1 78 ? 36.822 -1.337 -0.705 1.00 26.95 78 ASP A C 1
ATOM 625 O O . ASP A 1 78 ? 35.688 -1.780 -0.501 1.00 26.95 78 ASP A O 1
ATOM 629 N N . GLY A 1 79 ? 37.489 -0.649 0.218 1.00 32.25 79 GLY A N 1
ATOM 630 C CA . GLY A 1 79 ? 37.060 -0.560 1.613 1.00 32.25 79 GLY A CA 1
ATOM 631 C C . GLY A 1 79 ? 36.054 0.553 1.908 1.00 32.25 79 GLY A C 1
ATOM 632 O O . GLY A 1 79 ? 36.354 1.726 1.713 1.00 32.25 79 GLY A O 1
ATOM 633 N N . ASP A 1 80 ? 34.929 0.193 2.524 1.00 28.91 80 ASP A N 1
ATOM 634 C CA . ASP A 1 80 ? 34.252 1.054 3.499 1.00 28.91 80 ASP A CA 1
ATOM 635 C C . ASP A 1 80 ? 33.764 0.196 4.675 1.00 28.91 80 ASP A C 1
ATOM 637 O O . ASP A 1 80 ? 33.523 -1.007 4.529 1.00 28.91 80 ASP A O 1
ATOM 641 N N . ALA A 1 81 ? 33.733 0.781 5.867 1.00 31.39 81 ALA A N 1
ATOM 642 C CA . ALA A 1 81 ? 33.660 0.033 7.114 1.00 31.39 81 ALA A CA 1
ATOM 643 C C . ALA A 1 81 ? 32.292 -0.636 7.321 1.00 31.39 81 ALA A C 1
ATOM 645 O O . ALA A 1 81 ? 31.234 -0.025 7.166 1.00 31.39 81 ALA A O 1
ATOM 646 N N . GLY A 1 82 ? 32.327 -1.908 7.727 1.00 33.00 82 GLY A N 1
ATOM 647 C CA . GLY A 1 82 ? 31.132 -2.642 8.119 1.00 33.00 82 GLY A CA 1
ATOM 648 C C . GLY A 1 82 ? 30.516 -2.031 9.374 1.00 33.00 82 GLY A C 1
ATOM 649 O O . GLY A 1 82 ? 31.104 -2.113 10.450 1.00 33.00 82 GLY A O 1
ATOM 650 N N . TYR A 1 83 ? 29.321 -1.465 9.225 1.00 36.94 83 TYR A N 1
ATOM 651 C CA . TYR A 1 83 ? 28.457 -1.088 10.335 1.00 36.94 83 TYR A CA 1
ATOM 652 C C . TYR A 1 83 ? 27.170 -1.900 10.258 1.00 36.94 83 TYR A C 1
ATOM 654 O O . TYR A 1 83 ? 26.441 -1.870 9.265 1.00 36.94 83 TYR A O 1
ATOM 662 N N . GLU A 1 84 ? 26.961 -2.672 11.315 1.00 31.31 84 GLU A N 1
ATOM 663 C CA . GLU A 1 84 ? 25.818 -3.544 11.544 1.00 31.31 84 GLU A CA 1
ATOM 664 C C . GLU A 1 84 ? 24.522 -2.716 11.523 1.00 31.31 84 GLU A C 1
ATOM 666 O O . GLU A 1 84 ? 24.439 -1.645 12.127 1.00 31.31 84 GLU A O 1
ATOM 671 N N . PHE A 1 85 ? 23.541 -3.161 10.735 1.00 35.28 85 PHE A N 1
ATOM 672 C CA . PHE A 1 85 ? 22.332 -2.394 10.432 1.00 35.28 85 PHE A CA 1
ATOM 673 C C . PHE A 1 85 ? 21.292 -2.594 11.538 1.00 35.28 85 PHE A C 1
ATOM 675 O O . PHE A 1 85 ? 20.392 -3.420 11.410 1.00 35.28 85 PHE A O 1
ATOM 682 N N . ASP A 1 86 ? 21.452 -1.848 12.629 1.00 26.45 86 ASP A N 1
ATOM 683 C CA . ASP A 1 86 ? 20.507 -1.843 13.746 1.00 26.45 86 ASP A CA 1
ATOM 684 C C . ASP A 1 86 ? 19.239 -1.056 13.357 1.00 26.45 86 ASP A C 1
ATOM 686 O O . ASP A 1 86 ? 19.298 0.140 13.045 1.00 26.45 86 ASP A O 1
ATOM 690 N N . VAL A 1 87 ? 18.097 -1.749 13.290 1.00 36.75 87 VAL A N 1
ATOM 691 C CA . VAL A 1 87 ? 16.823 -1.203 12.792 1.00 36.75 87 VAL A CA 1
ATOM 692 C C . VAL A 1 87 ? 15.950 -0.748 13.955 1.00 36.75 87 VAL A C 1
ATOM 694 O O . VAL A 1 87 ? 15.227 -1.534 14.561 1.00 36.75 87 VAL A O 1
ATOM 697 N N . LEU A 1 88 ? 15.976 0.560 14.197 1.00 29.91 88 LEU A N 1
ATOM 698 C CA . LEU A 1 88 ? 15.053 1.313 15.046 1.00 29.91 88 LEU A CA 1
ATOM 699 C C . LEU A 1 88 ? 14.814 2.671 14.350 1.00 29.91 88 LEU A C 1
ATOM 701 O O . LEU A 1 88 ? 15.780 3.323 13.956 1.00 29.91 88 LEU A O 1
ATOM 705 N N . ASP A 1 89 ? 13.607 3.192 14.147 1.00 30.33 89 ASP A N 1
ATOM 706 C CA . ASP A 1 89 ? 12.247 2.657 14.291 1.00 30.33 89 ASP A CA 1
ATOM 707 C C . ASP A 1 89 ? 11.323 3.469 13.334 1.00 30.33 89 ASP A C 1
ATOM 709 O O . ASP A 1 89 ? 11.715 4.540 12.866 1.00 30.33 89 ASP A O 1
ATOM 713 N N . GLU A 1 90 ? 10.122 2.946 13.063 1.00 33.91 90 GLU A N 1
ATOM 714 C CA . GLU A 1 90 ? 8.980 3.442 12.255 1.00 33.91 90 GLU A CA 1
ATOM 715 C C . GLU A 1 90 ? 8.700 2.763 10.891 1.00 33.91 90 GLU A C 1
ATOM 717 O O . GLU A 1 90 ? 7.924 3.246 10.067 1.00 33.91 90 GLU A O 1
ATOM 722 N N . ALA A 1 91 ? 9.253 1.568 10.686 1.00 33.81 91 ALA A N 1
ATOM 723 C CA . ALA A 1 91 ? 8.687 0.517 9.830 1.00 33.81 91 ALA A CA 1
ATOM 724 C C . ALA A 1 91 ? 9.363 -0.801 10.226 1.00 33.81 91 ALA A C 1
ATOM 726 O O . ALA A 1 91 ? 10.390 -1.167 9.659 1.00 33.81 91 ALA A O 1
ATOM 727 N N . SER A 1 92 ? 8.852 -1.463 11.267 1.00 31.16 92 SER A N 1
ATOM 728 C CA . SER A 1 92 ? 9.534 -2.600 11.887 1.00 31.16 92 SER A CA 1
ATOM 729 C C . SER A 1 92 ? 9.764 -3.743 10.889 1.00 31.16 92 SER A C 1
ATOM 731 O O . SER A 1 92 ? 8.817 -4.363 10.397 1.00 31.16 92 SER A O 1
ATOM 733 N N . GLU A 1 93 ? 11.040 -4.038 10.625 1.00 38.25 93 GLU A N 1
ATOM 734 C CA . GLU A 1 93 ? 11.547 -5.200 9.874 1.00 38.25 93 GLU A CA 1
ATOM 735 C C . GLU A 1 93 ? 11.304 -6.494 10.675 1.00 38.25 93 GLU A C 1
ATOM 737 O O . GLU A 1 93 ? 12.217 -7.166 11.148 1.00 38.25 93 GLU A O 1
ATOM 742 N N . SER A 1 94 ? 10.028 -6.817 10.882 1.00 37.19 94 SER A N 1
ATOM 743 C CA . SER A 1 94 ? 9.557 -7.925 11.712 1.00 37.19 94 SER A CA 1
ATOM 744 C C . SER A 1 94 ? 8.467 -8.736 11.003 1.00 37.19 94 SER A C 1
ATOM 746 O O . SER A 1 94 ? 7.425 -9.004 11.594 1.00 37.19 94 SER A O 1
ATOM 748 N N . ASP A 1 95 ? 8.709 -9.059 9.724 1.00 32.91 95 ASP A N 1
ATOM 749 C CA . ASP A 1 95 ? 8.401 -10.379 9.118 1.00 32.91 95 ASP A CA 1
ATOM 750 C C . ASP A 1 95 ? 9.007 -10.566 7.701 1.00 32.91 95 ASP A C 1
ATOM 752 O O . ASP A 1 95 ? 8.882 -11.627 7.090 1.00 32.91 95 ASP A O 1
ATOM 756 N N . PHE A 1 96 ? 9.694 -9.561 7.138 1.00 42.62 96 PHE A N 1
ATOM 757 C CA . PHE A 1 96 ? 10.322 -9.651 5.810 1.00 42.62 96 PHE A CA 1
ATOM 758 C C . PHE A 1 96 ? 11.665 -10.404 5.827 1.00 42.62 96 PHE A C 1
ATOM 760 O O . PHE A 1 96 ? 12.688 -9.920 5.341 1.00 42.62 96 PHE A O 1
ATOM 767 N N . SER A 1 97 ? 11.666 -11.649 6.319 1.00 38.50 97 SER A N 1
ATOM 768 C CA . SER A 1 97 ? 12.792 -12.549 6.056 1.00 38.50 97 SER A CA 1
ATOM 769 C C . SER A 1 97 ? 12.966 -12.757 4.540 1.00 38.50 97 SER A C 1
ATOM 771 O O . SER A 1 97 ? 12.054 -12.537 3.725 1.00 38.50 97 SER A O 1
ATOM 773 N N . GLN A 1 98 ? 14.146 -13.239 4.135 1.00 40.19 98 GLN A N 1
ATOM 774 C CA . GLN A 1 98 ? 14.424 -13.543 2.726 1.00 40.19 98 GLN A CA 1
ATOM 775 C C . GLN A 1 98 ? 13.591 -14.718 2.165 1.00 40.19 98 GLN A C 1
ATOM 777 O O . GLN A 1 98 ? 13.712 -15.031 0.978 1.00 40.19 98 GLN A O 1
ATOM 782 N N . GLU A 1 99 ? 12.699 -15.330 2.956 1.00 41.50 99 GLU A N 1
ATOM 783 C CA . GLU A 1 99 ? 11.610 -16.160 2.433 1.00 41.50 99 GLU A CA 1
ATOM 784 C C . GLU A 1 99 ? 10.686 -15.367 1.506 1.00 41.50 99 GLU A C 1
ATOM 786 O O . GLU A 1 99 ? 10.293 -15.924 0.488 1.00 41.50 99 GLU A O 1
ATOM 791 N N . SER A 1 100 ? 10.366 -14.096 1.798 1.00 47.00 100 SER A N 1
ATOM 792 C CA . SER A 1 100 ? 9.310 -13.326 1.101 1.00 47.00 100 SER A CA 1
ATOM 793 C C . SER A 1 100 ? 9.475 -13.251 -0.428 1.00 47.00 100 SER A C 1
ATOM 795 O O . SER A 1 100 ? 8.486 -13.257 -1.164 1.00 47.00 100 SER A O 1
ATOM 797 N N . LEU A 1 101 ? 10.715 -13.280 -0.927 1.00 51.16 101 LEU A N 1
ATOM 798 C CA . LEU A 1 101 ? 11.030 -13.301 -2.360 1.00 51.16 101 LEU A CA 1
ATOM 799 C C . LEU A 1 101 ? 10.782 -14.661 -3.037 1.00 51.16 101 LEU A C 1
ATOM 801 O O . LEU A 1 101 ? 10.623 -14.713 -4.253 1.00 51.16 101 LEU A O 1
ATOM 805 N N . LYS A 1 102 ? 10.708 -15.757 -2.273 1.00 55.44 102 LYS A N 1
ATOM 806 C CA . LYS A 1 102 ? 10.382 -17.111 -2.760 1.00 55.44 102 LYS A CA 1
ATOM 807 C C . LYS A 1 102 ? 8.872 -17.393 -2.796 1.00 55.44 102 LYS A C 1
ATOM 809 O O . LYS A 1 102 ? 8.485 -18.516 -3.111 1.00 55.44 102 LYS A O 1
ATOM 814 N N . VAL A 1 103 ? 8.023 -16.422 -2.437 1.00 73.38 103 VAL A N 1
ATOM 815 C CA . VAL A 1 103 ? 6.581 -16.651 -2.206 1.00 73.38 103 VAL A CA 1
ATOM 816 C C . VAL A 1 103 ? 5.668 -16.067 -3.289 1.00 73.38 103 VAL A C 1
ATOM 818 O O . VAL A 1 103 ? 4.461 -16.250 -3.203 1.00 73.38 103 VAL A O 1
ATOM 821 N N . ALA A 1 104 ? 6.195 -15.404 -4.320 1.00 87.25 104 ALA A N 1
ATOM 822 C CA . ALA A 1 104 ? 5.393 -14.925 -5.451 1.00 87.25 104 ALA A CA 1
ATOM 823 C C . ALA A 1 104 ? 5.483 -15.890 -6.648 1.00 87.25 104 ALA A C 1
ATOM 825 O O . ALA A 1 104 ? 6.578 -16.193 -7.122 1.00 87.25 104 ALA A O 1
ATOM 826 N N . LYS A 1 105 ? 4.331 -16.336 -7.164 1.00 91.94 105 LYS A N 1
ATOM 827 C CA . LYS A 1 105 ? 4.191 -17.118 -8.410 1.00 91.94 105 LYS A CA 1
ATOM 828 C C . LYS A 1 105 ? 3.253 -16.384 -9.368 1.00 91.94 105 LYS A C 1
ATOM 830 O O . LYS A 1 105 ? 2.278 -15.795 -8.917 1.00 91.94 105 LYS A O 1
ATOM 835 N N . ILE A 1 106 ? 3.513 -16.449 -10.674 1.00 94.38 106 ILE A N 1
ATOM 836 C CA . ILE A 1 106 ? 2.549 -16.025 -11.703 1.00 94.38 106 ILE A CA 1
ATOM 837 C C . ILE A 1 106 ? 1.481 -17.119 -11.841 1.00 94.38 106 ILE A C 1
ATOM 839 O O . ILE A 1 106 ? 1.816 -18.259 -12.165 1.00 94.38 106 ILE A O 1
ATOM 843 N N . ALA A 1 107 ? 0.216 -16.778 -11.596 1.00 92.81 107 ALA A N 1
ATOM 844 C CA . ALA A 1 107 ? -0.914 -17.689 -11.730 1.00 92.81 107 ALA A CA 1
ATOM 845 C C . ALA A 1 107 ? -1.136 -18.074 -13.200 1.00 92.81 107 ALA A C 1
ATOM 847 O O . ALA A 1 107 ? -1.287 -17.203 -14.065 1.00 92.81 107 ALA A O 1
ATOM 848 N N . ASN A 1 108 ? -1.175 -19.380 -13.468 1.00 92.69 108 ASN A N 1
ATOM 849 C CA . ASN A 1 108 ? -1.481 -19.941 -14.785 1.00 92.69 108 ASN A CA 1
ATOM 850 C C . ASN A 1 108 ? -2.950 -20.408 -14.877 1.00 92.69 108 ASN A C 1
ATOM 852 O O . ASN A 1 108 ? -3.684 -20.409 -13.886 1.00 92.69 108 ASN A O 1
ATOM 856 N N . ALA A 1 109 ? -3.390 -20.831 -16.066 1.00 91.88 109 ALA A N 1
ATOM 857 C CA . ALA A 1 109 ? -4.739 -21.368 -16.268 1.00 91.88 109 ALA A CA 1
ATOM 858 C C . ALA A 1 109 ? -5.104 -22.540 -15.320 1.00 91.88 109 ALA A C 1
ATOM 860 O O . ALA A 1 109 ? -6.249 -22.620 -14.867 1.00 91.88 109 ALA A O 1
ATOM 861 N N . ASP A 1 110 ? -4.146 -23.408 -14.971 1.00 90.75 110 ASP A N 1
ATOM 862 C CA . ASP A 1 110 ? -4.368 -24.550 -14.071 1.00 90.75 110 ASP A CA 1
ATOM 863 C C . ASP A 1 110 ? -4.600 -24.107 -12.614 1.00 90.75 110 ASP A C 1
ATOM 865 O O . ASP A 1 110 ? -5.507 -24.609 -11.948 1.00 90.75 110 ASP A O 1
ATOM 869 N N . ASP A 1 111 ? -3.836 -23.123 -12.123 1.00 89.12 111 ASP A N 1
ATOM 870 C CA . ASP A 1 111 ? -4.014 -22.517 -10.797 1.00 89.12 111 ASP A CA 1
ATOM 871 C C . ASP A 1 111 ? -5.429 -21.933 -10.656 1.00 89.12 111 ASP A C 1
ATOM 873 O O . ASP A 1 111 ? -6.077 -22.106 -9.620 1.00 89.12 111 ASP A O 1
ATOM 877 N N . ILE A 1 112 ? -5.937 -21.298 -11.717 1.00 88.62 112 ILE A N 1
ATOM 878 C CA . ILE A 1 112 ? -7.285 -20.713 -11.766 1.00 88.62 112 ILE A CA 1
ATOM 879 C C . ILE A 1 112 ? -8.353 -21.808 -11.787 1.00 88.62 112 ILE A C 1
ATOM 881 O O . ILE A 1 112 ? -9.311 -21.742 -11.016 1.00 88.62 112 ILE A O 1
ATOM 885 N N . ALA A 1 113 ? -8.178 -22.838 -12.620 1.00 89.25 113 ALA A N 1
ATOM 886 C CA . ALA A 1 113 ? -9.088 -23.980 -12.685 1.00 89.25 113 ALA A CA 1
ATOM 887 C C . ALA A 1 113 ? -9.136 -24.774 -11.364 1.00 89.25 113 ALA A C 1
ATOM 889 O O . ALA A 1 113 ? -10.185 -25.310 -11.007 1.00 89.25 113 ALA A O 1
ATOM 890 N N . S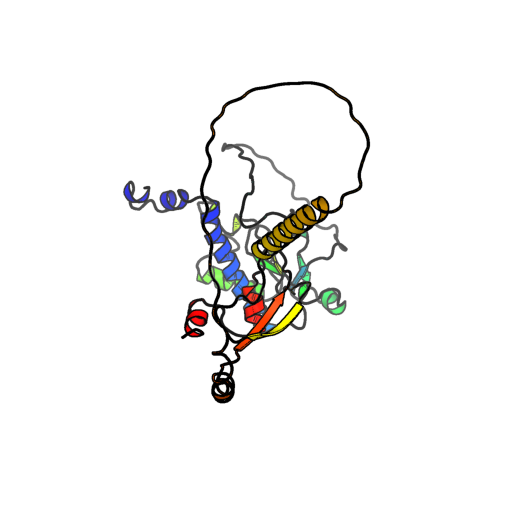ER A 1 114 ? -8.027 -24.818 -10.618 1.00 88.25 114 SER A N 1
ATOM 891 C CA . SER A 1 114 ? -7.938 -25.501 -9.322 1.00 88.25 114 SER A CA 1
ATOM 892 C C . SER A 1 114 ? -8.685 -24.793 -8.183 1.00 88.25 114 SER A C 1
ATOM 894 O O . SER A 1 114 ? -8.990 -25.423 -7.172 1.00 88.25 114 SER A O 1
ATOM 896 N N . GLY A 1 115 ? -8.943 -23.483 -8.302 1.00 85.75 115 GLY A N 1
ATOM 897 C CA . GLY A 1 115 ? -9.519 -22.669 -7.224 1.00 85.75 115 GLY A CA 1
ATOM 898 C C . GLY A 1 115 ? -8.631 -22.523 -5.975 1.00 85.75 115 GLY A C 1
ATOM 899 O O . GLY A 1 115 ? -9.122 -22.091 -4.934 1.00 85.75 115 GLY A O 1
ATOM 900 N N . LYS A 1 116 ? -7.337 -22.877 -6.054 1.00 87.75 116 LYS A N 1
ATOM 901 C CA . LYS A 1 116 ? -6.368 -22.873 -4.934 1.00 87.75 116 LYS A CA 1
ATOM 902 C C . LYS A 1 116 ? -6.091 -21.479 -4.350 1.00 87.75 116 LYS A C 1
ATOM 904 O O . LYS A 1 116 ? -5.705 -21.377 -3.185 1.00 87.75 116 LYS A O 1
ATOM 909 N N . TYR A 1 117 ? -6.282 -20.424 -5.143 1.00 91.44 117 TYR A N 1
ATOM 910 C CA . TYR A 1 117 ? -5.963 -19.038 -4.790 1.00 91.44 117 TYR A CA 1
ATOM 911 C C . TYR A 1 117 ? -7.203 -18.141 -4.852 1.00 91.44 117 TYR A C 1
ATOM 913 O O . TYR A 1 117 ? -8.066 -18.309 -5.715 1.00 91.44 117 TYR A O 1
ATOM 921 N N . THR A 1 118 ? -7.279 -17.162 -3.949 1.00 91.81 118 THR A N 1
ATOM 922 C CA . THR A 1 118 ? -8.363 -16.167 -3.900 1.00 91.81 118 THR A CA 1
ATOM 923 C C . THR A 1 118 ? -7.841 -14.757 -4.181 1.00 91.81 118 THR A C 1
ATOM 925 O O . THR A 1 118 ? -6.635 -14.529 -4.265 1.00 91.81 118 THR A O 1
ATOM 928 N N . ILE A 1 119 ? -8.744 -13.774 -4.292 1.00 92.00 119 ILE A N 1
ATOM 929 C CA . ILE A 1 119 ? -8.372 -12.357 -4.451 1.00 92.00 119 ILE A CA 1
ATOM 930 C C . ILE A 1 119 ? -7.463 -11.848 -3.310 1.00 92.00 119 ILE A C 1
ATOM 932 O O . ILE A 1 119 ? -6.604 -11.000 -3.537 1.00 92.00 119 ILE A O 1
ATOM 936 N N . ASP A 1 120 ? -7.599 -12.411 -2.103 1.00 91.31 120 ASP A N 1
ATOM 937 C CA . ASP A 1 120 ? -6.788 -12.060 -0.925 1.00 91.31 120 ASP A CA 1
ATOM 938 C C . ASP A 1 120 ? -5.321 -12.513 -1.058 1.00 91.31 120 ASP A C 1
ATOM 940 O O . ASP A 1 120 ? -4.444 -12.028 -0.338 1.00 91.31 120 ASP A O 1
ATOM 944 N N . ASP A 1 121 ? -5.044 -13.456 -1.965 1.00 92.25 121 ASP A N 1
ATOM 945 C CA . ASP A 1 121 ? -3.706 -13.974 -2.251 1.00 92.25 121 ASP A CA 1
ATOM 946 C C . ASP A 1 121 ? -2.984 -13.211 -3.366 1.00 92.25 121 ASP A C 1
ATOM 948 O O . ASP A 1 121 ? -1.795 -13.465 -3.569 1.00 92.25 121 ASP A O 1
ATOM 952 N N . ILE A 1 122 ? -3.652 -12.277 -4.060 1.00 94.38 122 ILE A N 1
ATOM 953 C CA . ILE A 1 122 ? -3.014 -11.464 -5.103 1.00 94.38 122 ILE A CA 1
ATOM 954 C C . ILE A 1 122 ? -1.979 -10.525 -4.484 1.00 94.38 122 ILE A C 1
ATOM 956 O O . ILE A 1 122 ? -2.265 -9.749 -3.568 1.00 94.38 122 ILE A O 1
ATOM 960 N N . LEU A 1 123 ? -0.785 -10.553 -5.062 1.00 95.00 123 LEU A N 1
ATOM 961 C CA . LEU A 1 123 ? 0.335 -9.671 -4.785 1.00 95.00 123 LEU A CA 1
ATOM 962 C C . LEU A 1 123 ? 0.539 -8.695 -5.948 1.00 95.00 123 LEU A C 1
ATOM 964 O O . LEU A 1 123 ? 0.288 -9.013 -7.107 1.00 95.00 123 LEU A O 1
ATOM 968 N N . LEU A 1 124 ? 1.074 -7.518 -5.643 1.00 96.00 124 LEU A N 1
ATOM 969 C CA . LEU A 1 124 ? 1.633 -6.592 -6.625 1.00 96.00 124 LEU A CA 1
ATOM 970 C C . LEU A 1 124 ? 3.014 -6.107 -6.148 1.00 96.00 124 LEU A C 1
ATOM 972 O O . LEU A 1 124 ? 3.197 -5.905 -4.939 1.00 96.00 124 LEU A O 1
ATOM 976 N N . PRO A 1 125 ? 3.997 -5.942 -7.053 1.00 94.88 125 PRO A N 1
ATOM 977 C CA . PRO A 1 125 ? 5.371 -5.626 -6.682 1.00 94.88 125 PRO A CA 1
ATOM 978 C C . PRO A 1 125 ? 5.557 -4.148 -6.322 1.00 94.88 125 PRO A C 1
ATOM 980 O O . PRO A 1 125 ? 4.993 -3.246 -6.943 1.00 94.88 125 PRO A O 1
ATOM 983 N N . LEU A 1 126 ? 6.423 -3.895 -5.347 1.00 93.56 126 LEU A N 1
ATOM 984 C CA . LEU A 1 126 ? 7.129 -2.630 -5.175 1.00 93.56 126 LEU A CA 1
ATOM 985 C C . LEU A 1 126 ? 8.438 -2.746 -5.983 1.00 93.56 126 LEU A C 1
ATOM 987 O O . LEU A 1 126 ? 9.271 -3.580 -5.617 1.00 93.56 126 LEU A O 1
ATOM 991 N N . PRO A 1 127 ? 8.615 -1.982 -7.083 1.00 92.56 127 PRO A N 1
ATOM 992 C CA . PRO A 1 127 ? 9.734 -2.139 -8.019 1.00 92.56 127 PRO A CA 1
ATOM 993 C C . PRO A 1 127 ? 11.122 -2.167 -7.363 1.00 92.56 127 PRO A C 1
ATOM 995 O O . PRO A 1 127 ? 11.407 -1.352 -6.488 1.00 92.56 127 PRO A O 1
ATOM 998 N N . GLY A 1 128 ? 11.997 -3.071 -7.807 1.00 89.31 128 GLY A N 1
ATOM 999 C CA . GLY A 1 128 ? 13.361 -3.243 -7.292 1.00 89.31 128 GLY A CA 1
ATOM 1000 C C . GLY A 1 128 ? 14.139 -4.334 -8.040 1.00 89.31 128 GLY A C 1
ATOM 1001 O O . GLY A 1 128 ? 13.635 -4.893 -9.010 1.00 89.31 128 GLY A O 1
ATOM 1002 N N . SER A 1 129 ? 15.360 -4.657 -7.601 1.00 84.81 129 SER A N 1
ATOM 1003 C CA . SER A 1 129 ? 16.247 -5.626 -8.286 1.00 84.81 129 SER A CA 1
ATOM 1004 C C . SER A 1 129 ? 15.811 -7.088 -8.214 1.00 84.81 129 SER A C 1
ATOM 1006 O O . SER A 1 129 ? 16.315 -7.896 -8.990 1.00 84.81 129 SER A O 1
ATOM 1008 N N . ARG A 1 130 ? 14.965 -7.470 -7.253 1.00 86.19 130 ARG A N 1
ATOM 1009 C CA . ARG A 1 130 ? 14.671 -8.880 -6.939 1.00 86.19 130 ARG A CA 1
ATOM 1010 C C . ARG A 1 130 ? 13.185 -9.225 -7.021 1.00 86.19 130 ARG A C 1
ATOM 1012 O O . ARG A 1 130 ? 12.759 -10.207 -6.418 1.00 86.19 130 ARG A O 1
ATOM 1019 N N . ILE A 1 131 ? 12.402 -8.436 -7.755 1.00 90.62 131 ILE A N 1
ATOM 1020 C CA . ILE A 1 131 ? 10.972 -8.689 -7.957 1.00 90.62 131 ILE A CA 1
ATOM 1021 C C . ILE A 1 131 ? 10.669 -9.245 -9.351 1.00 90.62 131 ILE A C 1
ATOM 1023 O O . ILE A 1 131 ? 11.400 -9.004 -10.309 1.00 90.62 131 ILE A O 1
ATOM 1027 N N . ILE A 1 132 ? 9.567 -9.984 -9.454 1.00 92.31 132 ILE A N 1
ATOM 1028 C CA . ILE A 1 132 ? 8.897 -10.287 -10.719 1.00 92.31 132 ILE A CA 1
ATOM 1029 C C . ILE A 1 132 ? 7.673 -9.381 -10.867 1.00 92.31 132 ILE A C 1
ATOM 1031 O O . ILE A 1 132 ? 7.039 -9.006 -9.879 1.00 92.31 132 ILE A O 1
ATOM 1035 N N . TYR A 1 133 ? 7.347 -9.022 -12.106 1.00 94.69 133 TYR A N 1
ATOM 1036 C CA . TYR A 1 133 ? 6.103 -8.329 -12.442 1.00 94.69 133 TYR A CA 1
ATOM 1037 C C . TYR A 1 133 ? 5.007 -9.345 -12.809 1.00 94.69 133 TYR A C 1
ATOM 1039 O O . TYR A 1 133 ? 5.334 -10.487 -13.144 1.00 94.69 133 TYR A O 1
ATOM 1047 N N . PRO A 1 134 ? 3.717 -8.961 -12.746 1.00 95.69 134 PRO A N 1
ATOM 1048 C CA . PRO A 1 134 ? 2.626 -9.779 -13.271 1.00 95.69 134 PRO A CA 1
ATOM 1049 C C . PRO A 1 134 ? 2.860 -10.201 -14.729 1.00 95.69 134 PRO A C 1
ATOM 1051 O O . PRO A 1 134 ? 3.434 -9.460 -15.518 1.00 95.69 134 PRO A O 1
ATOM 1054 N N . GLY A 1 135 ? 2.375 -11.383 -15.103 1.00 94.69 135 GLY A N 1
ATOM 1055 C CA . GLY A 1 135 ? 2.369 -11.877 -16.485 1.00 94.69 135 GLY A CA 1
ATOM 1056 C C . GLY A 1 135 ? 1.255 -11.286 -17.361 1.00 94.69 135 GLY A C 1
ATOM 1057 O O . GLY A 1 135 ? 1.054 -11.757 -18.476 1.00 94.69 135 GLY A O 1
ATOM 1058 N N . ASN A 1 136 ? 0.510 -10.299 -16.855 1.00 94.44 136 ASN A N 1
ATOM 1059 C CA . ASN A 1 136 ? -0.546 -9.571 -17.561 1.00 94.44 136 ASN A CA 1
ATOM 1060 C C . ASN A 1 136 ? -0.171 -8.085 -17.753 1.00 94.44 136 ASN A C 1
ATOM 1062 O O . ASN A 1 136 ? 0.878 -7.625 -17.300 1.00 94.44 136 ASN A O 1
ATOM 1066 N N . ASP A 1 137 ? -1.029 -7.314 -18.425 1.00 94.94 137 ASP A N 1
ATOM 1067 C CA . ASP A 1 137 ? -0.773 -5.911 -18.802 1.00 94.94 137 ASP A CA 1
ATOM 1068 C C . ASP A 1 137 ? -0.624 -4.943 -17.615 1.00 94.94 137 ASP A C 1
ATOM 1070 O O . ASP A 1 137 ? -0.203 -3.799 -17.779 1.00 94.94 137 ASP A O 1
ATOM 1074 N N . ILE A 1 138 ? -0.897 -5.387 -16.387 1.00 96.44 138 ILE A N 1
ATOM 1075 C CA . ILE A 1 138 ? -0.604 -4.585 -15.195 1.00 96.44 138 ILE A CA 1
ATOM 1076 C C . ILE A 1 138 ? 0.908 -4.341 -15.061 1.00 96.44 138 ILE A C 1
ATOM 1078 O O . ILE A 1 138 ? 1.309 -3.300 -14.543 1.00 96.44 138 ILE A O 1
ATOM 1082 N N . ALA A 1 139 ? 1.761 -5.221 -15.602 1.00 95.75 139 ALA A N 1
ATOM 1083 C CA . ALA A 1 139 ? 3.195 -4.959 -15.733 1.00 95.75 139 ALA A CA 1
ATOM 1084 C C . ALA A 1 139 ? 3.512 -3.768 -16.658 1.00 95.75 139 ALA A C 1
ATOM 1086 O O . ALA A 1 139 ? 4.429 -2.997 -16.371 1.00 95.75 139 ALA A O 1
ATOM 1087 N N . GLU A 1 140 ? 2.739 -3.573 -17.730 1.00 95.06 140 GLU A N 1
ATOM 1088 C CA . GLU A 1 140 ? 2.894 -2.431 -18.643 1.00 95.06 140 GLU A CA 1
ATOM 1089 C C . GLU A 1 140 ? 2.573 -1.121 -17.912 1.00 95.06 140 GLU A C 1
ATOM 1091 O O . GLU A 1 140 ? 3.330 -0.163 -18.021 1.00 95.06 140 GLU A O 1
ATOM 1096 N N . THR A 1 141 ? 1.564 -1.119 -17.029 1.00 96.00 141 THR A N 1
ATOM 1097 C CA . THR A 1 141 ? 1.232 0.050 -16.186 1.00 96.00 141 THR A CA 1
ATOM 1098 C C . THR A 1 141 ? 2.417 0.524 -15.331 1.00 96.00 141 THR A C 1
ATOM 1100 O O . THR A 1 141 ? 2.621 1.729 -15.189 1.00 96.00 141 THR A O 1
ATOM 1103 N N . TYR A 1 142 ? 3.231 -0.389 -14.780 1.00 95.75 142 TYR A N 1
ATOM 1104 C CA . TYR A 1 142 ? 4.452 -0.011 -14.050 1.00 95.75 142 TYR A CA 1
ATOM 1105 C C . TYR A 1 142 ? 5.494 0.635 -14.967 1.00 95.75 142 TYR A C 1
ATOM 1107 O O . TYR A 1 142 ? 6.085 1.654 -14.607 1.00 95.75 142 TYR A O 1
ATOM 1115 N N . HIS A 1 143 ? 5.735 0.030 -16.131 1.00 94.19 143 HIS A N 1
ATOM 1116 C CA . HIS A 1 143 ? 6.742 0.501 -17.075 1.00 94.19 143 HIS A CA 1
ATOM 1117 C C . HIS A 1 143 ? 6.355 1.843 -17.704 1.00 94.19 143 HIS A C 1
ATOM 1119 O O . HIS A 1 143 ? 7.178 2.752 -17.706 1.00 94.19 143 HIS A O 1
ATOM 1125 N N . ASP A 1 144 ? 5.113 2.009 -18.153 1.00 95.19 144 ASP A N 1
ATOM 1126 C CA . ASP A 1 144 ? 4.631 3.237 -18.793 1.00 95.19 144 ASP A CA 1
ATOM 1127 C C . ASP A 1 144 ? 4.659 4.440 -17.843 1.00 95.19 144 ASP A C 1
ATOM 1129 O O . ASP A 1 144 ? 5.061 5.538 -18.235 1.00 95.19 144 ASP A O 1
ATOM 1133 N N . LEU A 1 145 ? 4.269 4.244 -16.576 1.00 95.12 145 LEU A N 1
ATOM 1134 C CA . LEU A 1 145 ? 4.328 5.302 -15.564 1.00 95.12 145 LEU A CA 1
ATOM 1135 C C . LEU A 1 145 ? 5.769 5.690 -15.233 1.00 95.12 145 LEU A C 1
ATOM 1137 O O . LEU A 1 145 ? 6.075 6.878 -15.178 1.00 95.12 145 LEU A O 1
ATOM 1141 N N . ALA A 1 146 ? 6.663 4.714 -15.065 1.00 92.94 146 ALA A N 1
ATOM 1142 C CA . ALA A 1 146 ? 8.061 5.005 -14.773 1.00 92.94 146 ALA A CA 1
ATOM 1143 C C . ALA A 1 146 ? 8.774 5.674 -15.962 1.00 92.94 146 ALA A C 1
ATOM 1145 O O . ALA A 1 146 ? 9.448 6.689 -15.786 1.00 92.94 146 ALA A O 1
ATOM 1146 N N . LEU A 1 147 ? 8.548 5.192 -17.189 1.00 93.06 147 LEU A N 1
ATOM 1147 C CA . LEU A 1 147 ? 9.106 5.781 -18.411 1.00 93.06 147 LEU A CA 1
ATOM 1148 C C . LEU A 1 147 ? 8.612 7.214 -18.646 1.00 93.06 147 LEU A C 1
ATOM 1150 O O . LEU A 1 147 ? 9.383 8.056 -19.109 1.00 93.06 147 LEU A O 1
ATOM 1154 N N . LYS A 1 148 ? 7.360 7.523 -18.287 1.00 93.75 148 LYS A N 1
ATOM 1155 C CA . LYS A 1 148 ? 6.817 8.890 -18.325 1.00 93.75 148 LYS A CA 1
ATOM 1156 C C . LYS A 1 148 ? 7.585 9.852 -17.410 1.00 93.75 148 LYS A C 1
ATOM 1158 O O . LYS A 1 148 ? 7.775 11.009 -17.782 1.00 93.75 148 LYS A O 1
ATOM 1163 N N . ASP A 1 149 ? 8.058 9.365 -16.266 1.00 91.25 149 ASP A N 1
ATOM 1164 C CA . ASP A 1 149 ? 8.899 10.112 -15.324 1.00 91.25 149 ASP A CA 1
ATOM 1165 C C . ASP A 1 149 ? 10.409 9.986 -15.639 1.00 91.25 149 ASP A C 1
ATOM 1167 O O . ASP A 1 149 ? 11.251 10.415 -14.850 1.00 91.25 149 ASP A O 1
ATOM 1171 N N . LEU A 1 150 ? 10.761 9.435 -16.812 1.00 89.31 150 LEU A N 1
ATOM 1172 C CA . LEU A 1 150 ? 12.126 9.186 -17.302 1.00 89.31 150 LEU A CA 1
ATOM 1173 C C . LEU A 1 150 ? 12.934 8.176 -16.461 1.00 89.31 150 LEU A C 1
ATOM 1175 O O . LEU A 1 150 ? 14.164 8.235 -16.408 1.00 89.31 150 LEU A O 1
ATOM 1179 N N . VAL A 1 151 ? 12.243 7.224 -15.832 1.00 87.56 151 VAL A N 1
ATOM 1180 C CA . VAL A 1 151 ? 12.817 6.150 -15.016 1.00 87.56 151 VAL A CA 1
ATOM 1181 C C . VAL A 1 151 ? 12.623 4.802 -15.714 1.00 87.56 151 VAL A C 1
ATOM 1183 O O . VAL A 1 151 ? 11.503 4.316 -15.843 1.00 87.56 151 VAL A O 1
ATOM 1186 N N . ASP A 1 152 ? 13.712 4.145 -16.117 1.00 86.31 152 ASP A N 1
ATOM 1187 C CA . ASP A 1 152 ? 13.649 2.747 -16.556 1.00 86.31 152 ASP A CA 1
ATOM 1188 C C . ASP A 1 152 ? 13.742 1.805 -15.341 1.00 86.31 152 ASP A C 1
ATOM 1190 O O . ASP A 1 152 ? 14.704 1.838 -14.576 1.00 86.31 152 ASP A O 1
ATOM 1194 N N . LEU A 1 153 ? 12.737 0.946 -15.150 1.00 85.56 153 LEU A N 1
ATOM 1195 C CA . LEU A 1 153 ? 12.708 -0.046 -14.066 1.00 85.56 153 LEU A CA 1
ATOM 1196 C C . LEU A 1 153 ? 13.563 -1.296 -14.354 1.00 85.56 153 LEU A C 1
ATOM 1198 O O . LEU A 1 153 ? 13.659 -2.168 -13.492 1.00 85.56 153 LEU A O 1
ATOM 1202 N N . ARG A 1 154 ? 14.141 -1.409 -15.556 1.00 78.31 154 ARG A N 1
ATOM 1203 C CA . ARG A 1 154 ? 14.992 -2.523 -16.010 1.00 78.31 154 ARG A CA 1
ATOM 1204 C C . ARG A 1 154 ? 16.477 -2.154 -15.983 1.00 78.31 154 ARG A C 1
ATOM 1206 O O . ARG A 1 154 ? 17.288 -2.993 -15.605 1.00 78.31 154 ARG A O 1
ATOM 1213 N N . ASP A 1 155 ? 16.817 -0.909 -16.321 1.00 68.38 155 ASP A N 1
ATOM 1214 C CA . ASP A 1 155 ? 18.188 -0.375 -16.285 1.00 68.38 155 ASP A CA 1
ATOM 1215 C C . ASP A 1 155 ? 18.218 1.077 -15.764 1.00 68.38 155 ASP A C 1
ATOM 1217 O O . ASP A 1 155 ? 18.273 2.045 -16.521 1.00 68.38 155 ASP A O 1
ATOM 1221 N N . SER A 1 156 ? 18.181 1.242 -14.434 1.00 61.25 156 SER A N 1
ATOM 1222 C CA . SER A 1 156 ? 18.415 2.537 -13.774 1.00 61.25 156 SER A CA 1
ATOM 1223 C C . SER A 1 156 ? 19.814 2.596 -13.158 1.00 61.25 156 SER A C 1
ATOM 1225 O O . SER A 1 156 ? 20.008 2.474 -11.941 1.00 61.25 156 SER A O 1
ATOM 1227 N N . SER A 1 157 ? 20.810 2.816 -14.013 1.00 59.88 157 SER A N 1
ATOM 1228 C CA . SER A 1 157 ? 22.197 3.102 -13.628 1.00 59.88 157 SER A CA 1
ATOM 1229 C C . SER A 1 157 ? 22.350 4.507 -13.015 1.00 59.88 157 SER A C 1
ATOM 1231 O O . SER A 1 157 ? 22.989 5.405 -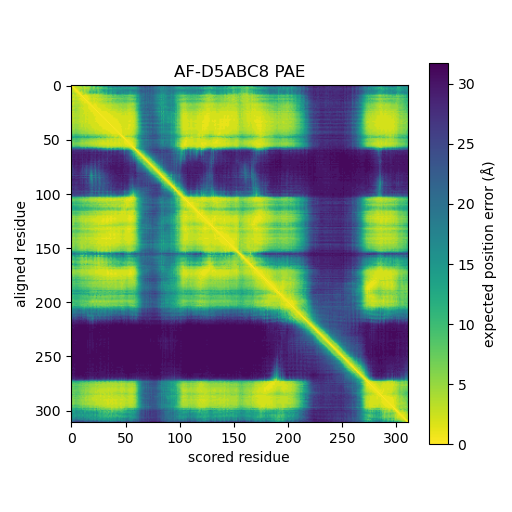13.562 1.00 59.88 157 SER A O 1
ATOM 1233 N N . HIS A 1 158 ? 21.776 4.721 -11.826 1.00 65.06 158 HIS A N 1
ATOM 1234 C CA . HIS A 1 158 ? 22.009 5.950 -11.069 1.00 65.06 158 HIS A CA 1
ATOM 1235 C C . HIS A 1 158 ? 23.441 5.972 -10.508 1.00 65.06 158 HIS A C 1
ATOM 1237 O O . HIS A 1 158 ? 23.855 5.058 -9.794 1.00 65.06 158 HIS A O 1
ATOM 1243 N N . ASN A 1 159 ? 24.174 7.069 -10.740 1.00 67.50 159 ASN A N 1
ATOM 1244 C CA . ASN A 1 159 ? 25.557 7.264 -10.263 1.00 67.50 159 ASN A CA 1
ATOM 1245 C C . ASN A 1 159 ? 25.723 7.143 -8.733 1.00 67.50 159 ASN A C 1
ATOM 1247 O O . ASN A 1 159 ? 26.832 6.988 -8.227 1.00 67.50 159 ASN A O 1
ATOM 1251 N N . VAL A 1 160 ? 24.621 7.232 -7.987 1.00 73.31 160 VAL A N 1
ATOM 1252 C CA . VAL A 1 160 ? 24.565 7.040 -6.536 1.00 73.31 160 VAL A CA 1
ATOM 1253 C C . VAL A 1 160 ? 23.540 5.955 -6.241 1.00 73.31 160 VAL A C 1
ATOM 1255 O O . VAL A 1 160 ? 22.340 6.205 -6.360 1.00 73.31 160 VAL A O 1
ATOM 1258 N N . LYS A 1 161 ? 24.021 4.771 -5.841 1.00 73.12 161 LYS A N 1
ATOM 1259 C CA . LYS A 1 161 ? 23.214 3.554 -5.636 1.00 73.12 161 LYS A CA 1
ATOM 1260 C C . LYS A 1 161 ? 21.975 3.782 -4.764 1.00 73.12 161 LYS A C 1
ATOM 1262 O O . LYS A 1 161 ? 20.940 3.193 -5.023 1.00 73.12 161 LYS A O 1
ATOM 1267 N N . GLU A 1 162 ? 22.061 4.654 -3.761 1.00 72.44 162 GLU A N 1
ATOM 1268 C CA . GLU A 1 162 ? 20.956 4.933 -2.833 1.00 72.44 162 GLU A CA 1
ATOM 1269 C C . GLU A 1 162 ? 19.688 5.477 -3.512 1.00 72.44 162 GLU A C 1
ATOM 1271 O O . GLU A 1 162 ? 18.588 5.167 -3.073 1.00 72.44 162 GLU A O 1
ATOM 1276 N N . PHE A 1 163 ? 19.821 6.269 -4.580 1.00 75.69 163 PHE A N 1
ATOM 1277 C CA . PHE A 1 163 ? 18.668 6.863 -5.269 1.00 75.69 163 PHE A CA 1
ATOM 1278 C C . PHE A 1 163 ? 18.173 6.025 -6.457 1.00 75.69 163 PHE A C 1
ATOM 1280 O O . PHE A 1 163 ? 17.223 6.430 -7.122 1.00 75.69 163 PHE A O 1
ATOM 1287 N N . SER A 1 164 ? 18.792 4.871 -6.737 1.00 78.44 164 SER A N 1
ATOM 1288 C CA . SER A 1 164 ? 18.288 3.953 -7.759 1.00 78.44 164 SER A CA 1
ATOM 1289 C C . SER A 1 164 ? 17.288 2.969 -7.167 1.00 78.44 164 SER A C 1
ATOM 1291 O O . SER A 1 164 ? 17.594 2.228 -6.232 1.00 78.44 164 SER A O 1
ATOM 1293 N N . ILE A 1 165 ? 16.115 2.892 -7.791 1.00 78.25 165 ILE A N 1
ATOM 1294 C CA . ILE A 1 165 ? 15.086 1.897 -7.476 1.00 78.25 165 ILE A CA 1
ATOM 1295 C C . ILE A 1 165 ? 15.631 0.478 -7.683 1.00 78.25 165 ILE A C 1
ATOM 1297 O O . ILE A 1 165 ? 15.391 -0.388 -6.845 1.00 78.25 165 ILE A O 1
ATOM 1301 N N . ILE A 1 166 ? 16.425 0.238 -8.738 1.00 75.62 166 ILE A N 1
ATOM 1302 C CA . ILE A 1 166 ? 16.977 -1.099 -9.009 1.00 75.62 166 ILE A CA 1
ATOM 1303 C C . ILE A 1 166 ? 18.049 -1.514 -7.989 1.00 75.62 166 ILE A C 1
ATOM 1305 O O . ILE A 1 166 ? 18.334 -2.698 -7.849 1.00 75.62 166 ILE A O 1
ATOM 1309 N N . ASN A 1 167 ? 18.624 -0.588 -7.217 1.00 78.62 167 ASN A N 1
ATOM 1310 C CA . ASN A 1 167 ? 19.576 -0.923 -6.153 1.00 78.62 167 ASN A CA 1
ATOM 1311 C C . ASN A 1 167 ? 18.910 -1.319 -4.822 1.00 78.62 167 ASN A C 1
ATOM 1313 O O . ASN A 1 167 ? 19.602 -1.809 -3.929 1.00 78.62 167 ASN A O 1
ATOM 1317 N N . ILE A 1 168 ? 17.591 -1.157 -4.697 1.00 84.19 168 ILE A N 1
ATOM 1318 C CA . ILE A 1 168 ? 16.777 -1.674 -3.590 1.00 84.19 168 ILE A CA 1
ATOM 1319 C C . ILE A 1 168 ? 16.201 -3.034 -4.033 1.00 84.19 168 ILE A C 1
ATOM 1321 O O . ILE A 1 168 ? 15.823 -3.163 -5.198 1.00 84.19 168 ILE A O 1
ATOM 1325 N N . PRO A 1 169 ? 16.113 -4.068 -3.169 1.00 85.31 169 PRO A N 1
ATOM 1326 C CA . PRO A 1 169 ? 15.604 -5.385 -3.576 1.00 85.31 169 PRO A CA 1
ATOM 1327 C C . PRO A 1 169 ? 14.165 -5.355 -4.116 1.00 85.31 169 PRO A C 1
ATOM 1329 O O . PRO A 1 169 ? 13.823 -6.177 -4.964 1.00 85.31 169 PRO A O 1
ATOM 1332 N N . GLY A 1 170 ? 13.344 -4.401 -3.671 1.00 88.38 170 GLY A N 1
ATOM 1333 C CA . GLY A 1 170 ? 11.898 -4.420 -3.888 1.00 88.38 170 GLY A CA 1
ATOM 1334 C C . GLY A 1 170 ? 11.200 -5.370 -2.912 1.00 88.38 170 GLY A C 1
ATOM 1335 O O . GLY A 1 170 ? 11.845 -6.017 -2.087 1.00 88.38 170 GLY A O 1
ATOM 1336 N N . ALA A 1 171 ? 9.873 -5.425 -2.986 1.00 90.94 171 ALA A N 1
ATOM 1337 C CA . ALA A 1 171 ? 9.037 -6.260 -2.120 1.00 90.94 171 ALA A CA 1
ATOM 1338 C C . ALA A 1 171 ? 7.701 -6.589 -2.807 1.00 90.94 171 ALA A C 1
ATOM 1340 O O . ALA A 1 171 ? 7.395 -6.049 -3.869 1.00 90.94 171 ALA A O 1
ATOM 1341 N N . TYR A 1 172 ? 6.877 -7.433 -2.185 1.00 93.12 172 TYR A N 1
ATOM 1342 C CA . TYR A 1 172 ? 5.503 -7.696 -2.624 1.00 93.12 172 TYR A CA 1
ATOM 1343 C C . TYR A 1 172 ? 4.506 -7.210 -1.579 1.00 93.12 172 TYR A C 1
ATOM 1345 O O . TYR A 1 172 ? 4.719 -7.388 -0.381 1.00 93.12 172 TYR A O 1
ATOM 1353 N N . ARG A 1 173 ? 3.387 -6.643 -2.033 1.00 93.62 173 ARG A N 1
ATOM 1354 C CA . ARG A 1 173 ? 2.283 -6.203 -1.172 1.00 93.62 173 ARG A CA 1
ATOM 1355 C C . ARG A 1 173 ? 0.967 -6.774 -1.687 1.00 93.62 173 ARG A C 1
ATOM 1357 O O . ARG A 1 173 ? 0.737 -6.775 -2.896 1.00 93.62 173 ARG A O 1
ATOM 1364 N N . ARG A 1 174 ? 0.111 -7.256 -0.780 1.00 93.81 174 ARG A N 1
ATOM 1365 C CA . ARG A 1 174 ? -1.223 -7.779 -1.122 1.00 93.81 174 ARG A CA 1
ATOM 1366 C C . ARG A 1 174 ? -2.102 -6.683 -1.719 1.00 93.81 174 ARG A C 1
ATOM 1368 O O . ARG A 1 174 ? -2.090 -5.556 -1.228 1.00 93.81 174 ARG A O 1
ATOM 1375 N N . LEU A 1 175 ? -2.864 -7.022 -2.759 1.00 94.88 175 LEU A N 1
ATOM 1376 C CA . LEU A 1 175 ? -3.791 -6.097 -3.421 1.00 94.88 175 LEU A CA 1
ATOM 1377 C C . LEU A 1 175 ? -4.960 -5.708 -2.504 1.00 94.88 175 LEU A C 1
ATOM 1379 O O . LEU A 1 175 ? -5.355 -4.545 -2.464 1.00 94.88 175 LEU A O 1
ATOM 1383 N N . ILE A 1 176 ? -5.500 -6.683 -1.768 1.00 93.31 176 ILE A N 1
ATOM 1384 C CA . ILE A 1 176 ? -6.599 -6.505 -0.816 1.00 93.31 176 ILE A CA 1
ATOM 1385 C C . ILE A 1 176 ? -6.156 -7.040 0.543 1.00 93.31 176 ILE A C 1
ATOM 1387 O O . ILE A 1 176 ? -5.580 -8.122 0.636 1.00 93.31 176 ILE A O 1
ATOM 1391 N N . GLN A 1 177 ? -6.460 -6.288 1.601 1.00 91.62 177 GLN A N 1
ATOM 1392 C CA . GLN A 1 177 ? -6.286 -6.722 2.980 1.00 91.62 177 GLN A CA 1
ATOM 1393 C C . GLN A 1 177 ? -7.608 -6.565 3.728 1.00 91.62 177 GLN A C 1
ATOM 1395 O O . GLN A 1 177 ? -8.213 -5.493 3.715 1.00 91.62 177 GLN A O 1
ATOM 1400 N N . LYS A 1 178 ? -8.052 -7.635 4.389 1.00 91.00 178 LYS A N 1
ATOM 1401 C CA . LYS A 1 178 ? -9.240 -7.625 5.250 1.00 91.00 178 LYS A CA 1
ATOM 1402 C C . LYS A 1 178 ? -8.831 -7.286 6.690 1.00 91.00 178 LYS A C 1
ATOM 1404 O O . LYS A 1 178 ? -7.828 -7.843 7.147 1.00 91.00 178 LYS A O 1
ATOM 1409 N N . PRO A 1 179 ? -9.569 -6.409 7.397 1.00 94.12 179 PRO A N 1
ATOM 1410 C CA . PRO A 1 179 ? -9.414 -6.248 8.837 1.00 94.12 179 PRO A CA 1
ATOM 1411 C C . PRO A 1 179 ? -9.724 -7.554 9.572 1.00 94.12 179 PRO A C 1
ATOM 1413 O O . PRO A 1 179 ? -10.582 -8.330 9.145 1.00 94.12 179 PRO A O 1
ATOM 1416 N N . ILE A 1 180 ? -9.020 -7.778 10.673 1.00 93.88 180 ILE A N 1
ATOM 1417 C CA . ILE A 1 180 ? -9.191 -8.915 11.579 1.00 93.88 180 ILE A CA 1
ATOM 1418 C C . ILE A 1 180 ? -9.981 -8.409 12.798 1.00 93.88 180 ILE A C 1
ATOM 1420 O O . ILE A 1 180 ? -9.874 -7.234 13.147 1.00 93.88 180 ILE A O 1
ATOM 1424 N N . ASP A 1 181 ? -10.802 -9.262 13.414 1.00 95.25 181 ASP A N 1
ATOM 1425 C CA . ASP A 1 181 ? -11.579 -8.949 14.628 1.00 95.25 181 ASP A CA 1
ATOM 1426 C C . ASP A 1 181 ? -12.432 -7.667 14.527 1.00 95.25 181 ASP A C 1
ATOM 1428 O O . ASP A 1 181 ? -12.474 -6.845 15.439 1.00 95.25 181 ASP A O 1
ATOM 1432 N N . PHE A 1 182 ? -13.107 -7.477 13.386 1.00 95.06 182 PHE A N 1
ATOM 1433 C CA . PHE A 1 182 ? -13.904 -6.277 13.115 1.00 95.06 182 PHE A CA 1
ATOM 1434 C C . PHE A 1 182 ? -15.209 -6.248 13.930 1.00 95.06 182 PHE A C 1
ATOM 1436 O O . PHE A 1 182 ? -16.144 -7.007 13.664 1.00 95.06 182 PHE A O 1
ATOM 1443 N N . ILE A 1 183 ? -15.284 -5.322 14.883 1.00 96.44 183 ILE A N 1
ATOM 1444 C CA . ILE A 1 183 ? -16.432 -5.048 15.754 1.00 96.44 183 ILE A CA 1
ATOM 1445 C C . ILE A 1 183 ? -16.885 -3.605 15.508 1.00 96.44 183 ILE A C 1
ATOM 1447 O O . ILE A 1 183 ? -16.054 -2.707 15.373 1.00 96.44 183 ILE A O 1
ATOM 1451 N N . TRP A 1 184 ? -18.195 -3.361 15.462 1.00 96.06 184 TRP A N 1
ATOM 1452 C CA . TRP A 1 184 ? -18.752 -2.017 15.308 1.00 96.06 184 TRP A CA 1
ATOM 1453 C C . TRP A 1 184 ? -20.053 -1.840 16.088 1.00 96.06 184 TRP A C 1
ATOM 1455 O O . TRP A 1 184 ? -20.802 -2.796 16.292 1.00 96.06 184 TRP A O 1
ATOM 1465 N N . GLU A 1 185 ? -20.345 -0.598 16.468 1.00 96.25 185 GLU A N 1
ATOM 1466 C CA . GLU A 1 185 ? -21.622 -0.200 17.059 1.00 96.25 185 GLU A CA 1
ATOM 1467 C C . GLU A 1 185 ? -22.007 1.230 16.652 1.00 96.25 185 GLU A C 1
ATOM 1469 O O . GLU A 1 185 ? -21.155 2.056 16.318 1.00 96.25 185 GLU A O 1
ATOM 1474 N N . ILE A 1 186 ? -23.309 1.526 16.661 1.00 95.44 186 ILE A N 1
ATOM 1475 C CA . ILE A 1 186 ? -23.837 2.868 16.391 1.00 95.44 186 ILE A CA 1
ATOM 1476 C C . ILE A 1 186 ? -24.320 3.476 17.704 1.00 95.44 186 ILE A C 1
ATOM 1478 O O . ILE A 1 186 ? -25.252 2.966 18.326 1.00 95.44 186 ILE A O 1
ATOM 1482 N N . VAL A 1 187 ? -23.715 4.599 18.087 1.00 94.06 187 VAL A N 1
ATOM 1483 C CA . VAL A 1 187 ? -23.987 5.304 19.345 1.00 94.06 187 VAL A CA 1
ATOM 1484 C C . VAL A 1 187 ? -24.596 6.669 19.042 1.00 94.06 187 VAL A C 1
ATOM 1486 O O . VAL A 1 187 ? -24.167 7.368 18.124 1.00 94.06 187 VAL A O 1
ATOM 1489 N N . LYS A 1 188 ? -25.609 7.066 19.816 1.00 94.25 188 LYS A N 1
ATOM 1490 C CA . LYS A 1 188 ? -26.159 8.427 19.783 1.00 94.25 188 LYS A CA 1
ATOM 1491 C C . LYS A 1 188 ? -25.522 9.264 20.881 1.00 94.25 188 LYS A C 1
ATOM 1493 O O . LYS A 1 188 ? -25.395 8.785 22.003 1.00 94.25 188 LYS A O 1
ATOM 1498 N N . TYR A 1 189 ? -25.171 10.504 20.562 1.00 92.81 189 TYR A N 1
ATOM 1499 C CA . TYR A 1 189 ? -24.558 11.441 21.502 1.00 92.81 189 TYR A CA 1
ATOM 1500 C C . TYR A 1 189 ? -25.135 12.849 21.315 1.00 92.81 189 TYR A C 1
ATOM 1502 O O . TYR A 1 189 ? -25.665 13.171 20.251 1.00 92.81 189 TYR A O 1
ATOM 1510 N N . GLU A 1 190 ? -25.067 13.680 22.355 1.00 92.50 190 GLU A N 1
ATOM 1511 C CA . GLU A 1 190 ? -25.575 15.064 22.323 1.00 92.50 190 GLU A CA 1
ATOM 1512 C C . GLU A 1 190 ? -24.442 16.106 22.318 1.00 92.50 190 GLU A C 1
ATOM 1514 O O . GLU A 1 190 ? -24.592 17.161 21.708 1.00 92.50 190 GLU A O 1
ATOM 1519 N N . ASP A 1 191 ? -23.294 15.803 22.935 1.00 89.06 191 ASP A N 1
ATOM 1520 C CA . ASP A 1 191 ? -22.134 16.698 23.033 1.00 89.06 191 ASP A CA 1
ATOM 1521 C C . ASP A 1 191 ? -20.995 16.259 22.083 1.00 89.06 191 ASP A C 1
ATOM 1523 O O . ASP A 1 191 ? -20.391 15.208 22.310 1.00 89.06 191 ASP A O 1
ATOM 1527 N N . PRO A 1 192 ? -20.655 17.039 21.034 1.00 87.31 192 PRO A N 1
ATOM 1528 C CA . PRO A 1 192 ? -19.542 16.741 20.123 1.00 87.31 192 PRO A CA 1
ATOM 1529 C C . PRO A 1 192 ? -18.144 16.764 20.744 1.00 87.31 192 PRO A C 1
ATOM 1531 O O . PRO A 1 192 ? -17.196 16.318 20.100 1.00 87.31 192 PRO A O 1
ATOM 1534 N N . THR A 1 193 ? -17.992 17.304 21.953 1.00 88.81 193 THR A N 1
ATOM 1535 C CA . THR A 1 193 ? -16.714 17.345 22.677 1.00 88.81 193 THR A CA 1
ATOM 1536 C C . THR A 1 193 ? -16.529 16.166 23.631 1.00 88.81 193 THR A C 1
ATOM 1538 O O . THR A 1 193 ? -15.419 15.948 24.117 1.00 88.81 193 THR A O 1
ATOM 1541 N N . GLN A 1 194 ? -17.581 15.373 23.869 1.00 88.94 194 GLN A N 1
ATOM 1542 C CA . GLN A 1 194 ? -17.529 14.196 24.729 1.00 88.94 194 GLN A CA 1
ATOM 1543 C C . GLN A 1 194 ? -16.752 13.049 24.051 1.00 88.94 194 GLN A C 1
ATOM 1545 O O . GLN A 1 194 ? -17.152 12.591 22.978 1.00 88.94 194 GLN A O 1
ATOM 1550 N N . PRO A 1 195 ? -15.684 12.510 24.675 1.00 90.38 195 PRO A N 1
ATOM 1551 C CA . PRO A 1 195 ? -15.043 11.289 24.201 1.00 90.38 195 PRO A CA 1
ATOM 1552 C C . PRO A 1 195 ? -16.022 10.109 24.248 1.00 90.38 195 PRO A C 1
ATOM 1554 O O . PRO A 1 195 ? -16.625 9.836 25.285 1.00 90.38 195 PRO A O 1
ATOM 1557 N N . LEU A 1 196 ? -16.168 9.402 23.125 1.00 92.81 196 LEU A N 1
ATOM 1558 C CA . LEU A 1 196 ? -17.048 8.228 23.010 1.00 92.81 196 LEU A CA 1
ATOM 1559 C C . LEU A 1 196 ? -16.336 6.900 23.318 1.00 92.81 196 LEU A C 1
ATOM 1561 O O . LEU A 1 196 ? -16.984 5.864 23.400 1.00 92.81 196 LEU A O 1
ATOM 1565 N N . VAL A 1 197 ? -15.009 6.928 23.466 1.00 92.81 197 VAL A N 1
ATOM 1566 C CA . VAL A 1 197 ? -14.156 5.771 23.766 1.00 92.81 197 VAL A CA 1
ATOM 1567 C C . VAL A 1 197 ? -13.195 6.174 24.879 1.00 92.81 197 VAL A C 1
ATOM 1569 O O . VAL A 1 197 ? -12.665 7.286 24.867 1.00 92.81 197 VAL A O 1
ATOM 1572 N N . GLU A 1 198 ? -12.986 5.281 25.842 1.00 91.88 198 GLU A N 1
ATOM 1573 C CA . GLU A 1 198 ? -12.096 5.507 26.984 1.00 91.88 198 GLU A CA 1
ATOM 1574 C C . GLU A 1 198 ? -10.640 5.221 26.603 1.00 91.88 198 GLU A C 1
ATOM 1576 O O . GLU A 1 198 ? -10.361 4.265 25.877 1.00 91.88 198 GLU A O 1
ATOM 1581 N N . THR A 1 199 ? -9.702 6.035 27.087 1.00 94.88 199 THR A N 1
ATOM 1582 C CA . THR A 1 199 ? -8.272 5.830 26.826 1.00 94.88 199 THR A CA 1
ATOM 1583 C C . THR A 1 199 ? -7.646 4.866 27.834 1.00 94.88 199 THR A C 1
ATOM 1585 O O . THR A 1 199 ? -8.144 4.682 28.947 1.00 94.88 199 THR A O 1
ATOM 1588 N N . ASP A 1 200 ? -6.485 4.303 27.495 1.00 94.88 200 ASP A N 1
ATOM 1589 C CA . ASP A 1 200 ? -5.691 3.493 28.429 1.00 94.88 200 ASP A CA 1
ATOM 1590 C C . ASP A 1 200 ? -5.366 4.253 29.727 1.00 94.88 200 ASP A C 1
ATOM 1592 O O . ASP A 1 200 ? -5.347 3.665 30.810 1.00 94.88 200 ASP A O 1
ATOM 1596 N N . LEU A 1 201 ? -5.177 5.576 29.645 1.00 93.81 201 LEU A N 1
ATOM 1597 C CA . LEU A 1 201 ? -4.941 6.429 30.810 1.00 93.81 201 LEU A CA 1
ATOM 1598 C C . LEU A 1 201 ? -6.175 6.515 31.720 1.00 93.81 201 LEU A C 1
ATOM 1600 O O . LEU A 1 201 ? -6.028 6.440 32.941 1.00 93.81 201 LEU A O 1
ATOM 1604 N N . ASP A 1 202 ? -7.378 6.617 31.148 1.00 92.50 202 ASP A N 1
ATOM 1605 C CA . ASP A 1 202 ? -8.635 6.616 31.908 1.00 92.50 202 ASP A CA 1
ATOM 1606 C C . ASP A 1 202 ? -8.841 5.272 32.618 1.00 92.50 202 ASP A C 1
ATOM 1608 O O . ASP A 1 202 ? -9.198 5.225 33.799 1.00 92.50 202 ASP A O 1
ATOM 1612 N N . ASN A 1 203 ? -8.542 4.171 31.923 1.00 92.38 203 ASN A N 1
ATOM 1613 C CA . ASN A 1 203 ? -8.615 2.815 32.464 1.00 92.38 203 ASN A CA 1
ATOM 1614 C C . ASN A 1 203 ? -7.649 2.616 33.647 1.00 92.38 203 ASN A C 1
ATOM 1616 O O . ASN A 1 203 ? -8.060 2.136 34.707 1.00 92.38 203 ASN A O 1
ATOM 1620 N N . ILE A 1 204 ? -6.394 3.061 33.513 1.00 93.75 204 ILE A N 1
ATOM 1621 C CA . ILE A 1 204 ? -5.382 3.010 34.584 1.00 93.75 204 ILE A CA 1
ATOM 1622 C C . ILE A 1 204 ? -5.762 3.926 35.762 1.00 93.75 204 ILE A C 1
ATOM 1624 O O . ILE A 1 204 ? -5.588 3.565 36.929 1.00 93.75 204 ILE A O 1
ATOM 1628 N N . ALA A 1 205 ? -6.316 5.112 35.496 1.00 92.44 205 ALA A N 1
ATOM 1629 C CA . ALA A 1 205 ? -6.787 6.009 36.549 1.00 92.44 205 ALA A CA 1
ATOM 1630 C C . ALA A 1 205 ? -7.940 5.382 37.355 1.00 92.44 205 ALA A C 1
ATOM 1632 O O . ALA A 1 205 ? -7.981 5.508 38.582 1.00 92.44 205 ALA A O 1
ATOM 1633 N N . LYS A 1 206 ? -8.853 4.658 36.698 1.00 89.44 206 LYS A N 1
ATOM 1634 C CA . LYS A 1 206 ? -9.927 3.910 37.367 1.00 89.44 206 LYS A CA 1
ATOM 1635 C C . LYS A 1 206 ? -9.389 2.743 38.194 1.00 89.44 206 LYS A C 1
ATOM 1637 O O . LYS A 1 206 ? -9.786 2.618 39.353 1.00 89.44 206 LYS A O 1
ATOM 1642 N N . SER A 1 207 ? -8.473 1.929 37.657 1.00 84.62 207 SER A N 1
ATOM 1643 C CA . SER A 1 207 ? -7.912 0.781 38.389 1.00 84.62 207 SER A CA 1
ATOM 1644 C C . SER A 1 207 ? -7.146 1.216 39.641 1.00 84.62 207 SER A C 1
ATOM 1646 O O . SER A 1 207 ? -7.380 0.675 40.716 1.00 84.62 207 SER A O 1
ATOM 1648 N N . ASN A 1 208 ? -6.330 2.270 39.553 1.00 80.31 208 ASN A N 1
ATOM 1649 C CA . ASN A 1 208 ? -5.601 2.806 40.708 1.00 80.31 208 ASN A CA 1
ATOM 1650 C C . ASN A 1 208 ? -6.540 3.343 41.806 1.00 80.31 208 ASN A C 1
ATOM 1652 O O . ASN A 1 208 ? -6.268 3.190 42.998 1.00 80.31 208 ASN A O 1
ATOM 16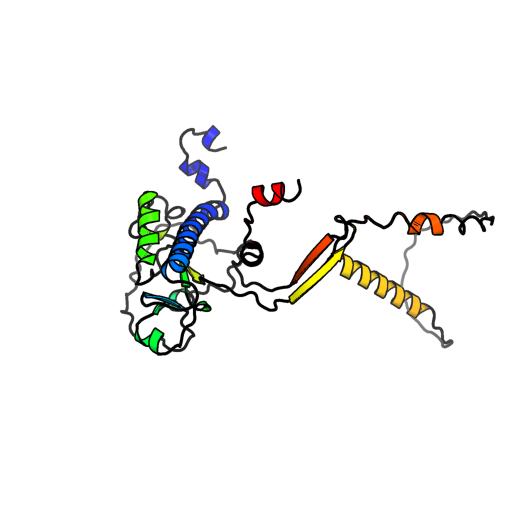56 N N . ASN A 1 209 ? -7.667 3.955 41.426 1.00 77.19 209 ASN A N 1
ATOM 1657 C CA . ASN A 1 209 ? -8.681 4.403 42.383 1.00 77.19 209 ASN A CA 1
ATOM 1658 C C . ASN A 1 209 ? -9.444 3.231 43.026 1.00 77.19 209 ASN A C 1
ATOM 1660 O O . ASN A 1 209 ? -9.770 3.303 44.212 1.00 77.19 209 ASN A O 1
ATOM 1664 N N . LEU A 1 210 ? -9.686 2.147 42.282 1.00 72.75 210 LEU A N 1
ATOM 1665 C CA . LEU A 1 210 ? -10.233 0.896 42.816 1.00 72.75 210 LEU A CA 1
ATOM 1666 C C . LEU A 1 210 ? -9.257 0.240 43.805 1.00 72.75 210 LEU A C 1
ATOM 1668 O O . LEU A 1 210 ? -9.661 -0.072 44.921 1.00 72.75 210 LEU A O 1
ATOM 1672 N N . ASP A 1 211 ? -7.973 0.124 43.462 1.00 72.38 211 ASP A N 1
ATOM 1673 C CA . ASP A 1 211 ? -6.944 -0.449 44.340 1.00 72.38 211 ASP A CA 1
ATOM 1674 C C . ASP A 1 211 ? -6.760 0.352 45.636 1.00 72.38 211 ASP A C 1
ATOM 1676 O O . ASP A 1 211 ? -6.594 -0.227 46.712 1.00 72.38 211 ASP A O 1
ATOM 1680 N N . ASN A 1 212 ? -6.832 1.685 45.566 1.00 69.56 212 ASN A N 1
ATOM 1681 C CA . ASN A 1 212 ? -6.789 2.539 46.753 1.00 69.56 212 ASN A CA 1
ATOM 1682 C C . ASN A 1 212 ? -8.037 2.360 47.639 1.00 69.56 212 ASN A C 1
ATOM 1684 O O . ASN A 1 212 ? -7.903 2.284 48.861 1.00 69.56 212 ASN A O 1
ATOM 1688 N N . GLN A 1 213 ? -9.231 2.214 47.053 1.00 63.72 213 GLN A N 1
ATOM 1689 C CA . GLN A 1 213 ? -10.459 1.912 47.805 1.00 63.72 213 GLN A CA 1
ATOM 1690 C C . GLN A 1 213 ? -10.457 0.497 48.405 1.00 63.72 213 GLN A C 1
ATOM 1692 O O . GLN A 1 213 ? -10.956 0.303 49.513 1.00 63.72 213 GLN A O 1
ATOM 1697 N N . ILE A 1 214 ? -9.883 -0.491 47.711 1.00 65.75 214 ILE A N 1
ATOM 1698 C CA . ILE A 1 214 ? -9.723 -1.860 48.221 1.00 65.75 214 ILE A CA 1
ATOM 1699 C C . ILE A 1 214 ? -8.743 -1.868 49.399 1.00 65.75 214 ILE A C 1
ATOM 1701 O O . ILE A 1 214 ? -9.068 -2.425 50.446 1.00 65.75 214 ILE A O 1
ATOM 1705 N N . LYS A 1 215 ? -7.598 -1.179 49.283 1.00 60.44 215 LYS A N 1
ATOM 1706 C CA . LYS A 1 215 ? -6.629 -1.036 50.383 1.00 60.44 215 LYS A CA 1
ATOM 1707 C C . LYS A 1 215 ? -7.244 -0.354 51.607 1.00 60.44 215 LYS A C 1
ATOM 1709 O O . LYS A 1 215 ? -7.088 -0.873 52.708 1.00 60.44 215 LYS A O 1
ATOM 1714 N N . GLN A 1 216 ? -8.000 0.732 51.418 1.00 57.59 216 GLN A N 1
ATOM 1715 C CA . GLN A 1 216 ? -8.709 1.411 52.512 1.00 57.59 216 GLN A CA 1
ATOM 1716 C C . GLN A 1 216 ? -9.782 0.527 53.171 1.00 57.59 216 GLN A C 1
ATOM 1718 O O . GLN A 1 216 ? -9.906 0.539 54.391 1.00 57.59 216 GLN A O 1
ATOM 1723 N N . LYS A 1 217 ? -10.508 -0.301 52.407 1.00 53.81 217 LYS A N 1
ATOM 1724 C CA . LYS A 1 217 ? -11.453 -1.274 52.985 1.00 53.81 217 LYS A CA 1
ATOM 1725 C C . LYS A 1 217 ? -10.759 -2.411 53.736 1.00 53.81 217 LYS A C 1
ATOM 1727 O O . LYS A 1 217 ? -11.256 -2.831 54.773 1.00 53.81 217 LYS A O 1
ATOM 1732 N N . SER A 1 218 ? -9.600 -2.875 53.267 1.00 49.88 218 SER A N 1
ATOM 1733 C CA . SER A 1 218 ? -8.828 -3.921 53.957 1.00 49.88 218 SER A CA 1
ATOM 1734 C C . SER A 1 218 ? -8.166 -3.467 55.268 1.00 49.88 218 SER A C 1
ATOM 1736 O O . SER A 1 218 ? -7.682 -4.312 56.014 1.00 49.88 218 SER A O 1
ATOM 1738 N N . SER A 1 219 ? -8.148 -2.162 55.566 1.00 49.31 219 SER A N 1
ATOM 1739 C CA . SER A 1 219 ? -7.656 -1.620 56.842 1.00 49.31 219 SER A CA 1
ATOM 1740 C C . SER A 1 219 ? -8.733 -1.416 57.920 1.00 49.31 219 SER A C 1
ATOM 1742 O O . SER A 1 219 ? -8.367 -1.111 59.051 1.00 49.31 219 SER A O 1
ATOM 1744 N N . ASP A 1 220 ? -10.022 -1.601 57.603 1.00 45.84 220 ASP A N 1
ATOM 1745 C CA . ASP A 1 220 ? -11.146 -1.355 58.531 1.00 45.84 220 ASP A CA 1
ATOM 1746 C C . ASP A 1 220 ? -11.753 -2.634 59.158 1.00 45.84 220 ASP A C 1
ATOM 1748 O O . ASP A 1 220 ? -12.627 -2.541 60.021 1.00 45.84 220 ASP A O 1
ATOM 1752 N N . GLU A 1 221 ? -11.281 -3.837 58.802 1.00 39.62 221 GLU A N 1
ATOM 1753 C CA . GLU A 1 221 ? -11.675 -5.086 59.480 1.00 39.62 221 GLU A CA 1
ATOM 1754 C C . GLU A 1 221 ? -10.640 -5.513 60.534 1.00 39.62 221 GLU A C 1
ATOM 1756 O O . GLU A 1 221 ? -9.606 -6.106 60.231 1.00 39.62 221 GLU A O 1
ATOM 1761 N N . SER A 1 222 ? -10.945 -5.242 61.807 1.00 35.19 222 SER A N 1
ATOM 1762 C CA . SER A 1 222 ? -10.208 -5.797 62.951 1.00 35.19 222 SER A CA 1
ATOM 1763 C C . SER A 1 222 ? -10.737 -7.178 63.351 1.00 35.19 222 SER A C 1
ATOM 1765 O O . SER A 1 222 ? -11.948 -7.359 63.488 1.00 35.19 222 SER A O 1
ATOM 1767 N N . PRO A 1 223 ? -9.838 -8.103 63.711 1.00 37.41 223 PRO A N 1
ATOM 1768 C CA . PRO A 1 223 ? -10.011 -8.873 64.941 1.00 37.41 223 PRO A CA 1
ATOM 1769 C C . PRO A 1 223 ? -8.776 -8.771 65.855 1.00 37.41 223 PRO A C 1
ATOM 1771 O O . PRO A 1 223 ? -7.665 -8.499 65.405 1.00 37.41 223 PRO A O 1
ATOM 1774 N N . GLY A 1 224 ? -8.997 -8.919 67.164 1.00 29.30 224 GLY A N 1
ATOM 1775 C CA . GLY A 1 224 ? -8.026 -8.546 68.199 1.00 29.30 224 GLY A CA 1
ATOM 1776 C C . GLY A 1 224 ? -6.949 -9.582 68.547 1.00 29.30 224 GLY A C 1
ATOM 1777 O O . GLY A 1 224 ? -6.965 -10.711 68.069 1.00 29.30 224 GLY A O 1
ATOM 1778 N N . ASP A 1 225 ? -6.057 -9.133 69.436 1.00 31.69 225 ASP A N 1
ATOM 1779 C CA . ASP A 1 225 ? -5.140 -9.868 70.320 1.00 31.69 225 ASP A CA 1
ATOM 1780 C C . ASP A 1 225 ? -4.389 -11.099 69.772 1.00 31.69 225 ASP A C 1
ATOM 1782 O O . ASP A 1 225 ? -4.926 -12.199 69.692 1.00 31.69 225 ASP A O 1
ATOM 1786 N N . HIS A 1 226 ? -3.070 -10.953 69.578 1.00 31.66 226 HIS A N 1
ATOM 1787 C CA . HIS A 1 226 ? -2.082 -11.591 70.469 1.00 31.66 226 HIS A CA 1
ATOM 1788 C C . HIS A 1 226 ? -0.650 -11.047 70.250 1.00 31.66 226 HIS A C 1
ATOM 1790 O O . HIS A 1 226 ? -0.416 -10.136 69.456 1.00 31.66 226 HIS A O 1
ATOM 1796 N N . GLU A 1 227 ? 0.297 -11.521 71.062 1.00 28.67 227 GLU A N 1
ATOM 1797 C CA . GLU A 1 227 ? 1.513 -10.798 71.449 1.00 28.67 227 GLU A CA 1
ATOM 1798 C C . GLU A 1 227 ? 2.733 -10.897 70.500 1.00 28.67 227 GLU A C 1
ATOM 1800 O O . GLU A 1 227 ? 2.914 -11.820 69.710 1.00 28.67 227 GLU A O 1
ATOM 1805 N N . LYS A 1 228 ? 3.610 -9.900 70.681 1.00 27.95 228 LYS A N 1
ATOM 1806 C CA . LYS A 1 228 ? 5.035 -9.759 70.294 1.00 27.95 228 LYS A CA 1
ATOM 1807 C C . LYS A 1 228 ? 5.908 -10.995 70.674 1.00 27.95 228 LYS A C 1
ATOM 1809 O O . LYS A 1 228 ? 5.461 -11.736 71.546 1.00 27.95 228 LYS A O 1
ATOM 1814 N N . PRO A 1 229 ? 7.173 -11.182 70.177 1.00 37.44 229 PRO A N 1
ATOM 1815 C CA . PRO A 1 229 ? 8.177 -10.094 70.121 1.00 37.44 229 PRO A CA 1
ATOM 1816 C C . PRO A 1 229 ? 9.381 -10.117 69.129 1.00 37.44 229 PRO A C 1
ATOM 1818 O O . PRO A 1 229 ? 9.905 -11.158 68.753 1.00 37.44 229 PRO A O 1
ATOM 1821 N N . SER A 1 230 ? 9.932 -8.902 68.927 1.00 26.67 230 SER A N 1
ATOM 1822 C CA . SER A 1 230 ? 11.357 -8.561 68.655 1.00 26.67 230 SER A CA 1
ATOM 1823 C C . SER A 1 230 ? 11.978 -8.967 67.289 1.00 26.67 230 SER A C 1
ATOM 1825 O O . SER A 1 230 ? 11.507 -9.877 66.627 1.00 26.67 230 SER A O 1
ATOM 1827 N N . THR A 1 231 ? 13.028 -8.311 66.757 1.00 23.06 231 THR A N 1
ATOM 1828 C CA . THR A 1 231 ? 14.061 -7.443 67.385 1.00 23.06 231 THR A CA 1
ATOM 1829 C C . THR A 1 231 ? 14.737 -6.496 66.359 1.00 23.06 231 THR A C 1
ATOM 1831 O O . THR A 1 231 ? 14.986 -6.964 65.256 1.00 23.06 231 THR A O 1
ATOM 1834 N N . THR A 1 232 ? 15.184 -5.281 66.771 1.00 24.66 232 THR A N 1
ATOM 1835 C CA . THR A 1 232 ? 16.351 -4.480 66.234 1.00 24.66 232 THR A CA 1
ATOM 1836 C C . THR A 1 232 ? 16.389 -4.071 64.733 1.00 24.66 232 THR A C 1
ATOM 1838 O O . THR A 1 232 ? 15.968 -4.837 63.888 1.00 24.66 232 THR A O 1
ATOM 1841 N N . VAL A 1 233 ? 16.973 -2.962 64.237 1.00 24.94 233 VAL A N 1
ATOM 1842 C CA . VAL A 1 233 ? 17.503 -1.644 64.708 1.00 24.94 233 VAL A CA 1
ATOM 1843 C C . VAL A 1 233 ? 17.790 -0.826 63.401 1.00 24.94 233 VAL A C 1
ATOM 1845 O O . VAL A 1 233 ? 17.974 -1.458 62.366 1.00 24.94 233 VAL A O 1
ATOM 1848 N N . ASN A 1 234 ? 17.823 0.512 63.277 1.00 25.83 234 ASN A N 1
ATOM 1849 C CA . ASN A 1 234 ? 17.964 1.616 64.237 1.00 25.83 234 ASN A CA 1
ATOM 1850 C C . ASN A 1 234 ? 17.288 2.946 63.767 1.00 25.83 234 ASN A C 1
ATOM 1852 O O . ASN A 1 234 ? 16.553 2.981 62.787 1.00 25.83 234 ASN A O 1
ATOM 1856 N N . SER A 1 235 ? 17.608 4.027 64.489 1.00 26.33 235 SER A N 1
ATOM 1857 C CA . SER A 1 235 ? 17.619 5.476 64.173 1.00 26.33 235 SER A CA 1
ATOM 1858 C C . SER A 1 235 ? 18.168 5.876 62.775 1.00 26.33 235 SER A C 1
ATOM 1860 O O . SER A 1 235 ? 18.932 5.119 62.188 1.00 26.33 235 SER A O 1
ATOM 1862 N N . GLU A 1 236 ? 17.860 7.049 62.194 1.00 26.56 236 GLU A N 1
ATOM 1863 C CA . GLU A 1 236 ? 18.049 8.407 62.761 1.00 26.56 236 GLU A CA 1
ATOM 1864 C C . GLU A 1 236 ? 16.923 9.437 62.522 1.00 26.56 236 GLU A C 1
ATOM 1866 O O . GLU A 1 236 ? 16.000 9.248 61.735 1.00 26.56 236 GLU A O 1
ATOM 1871 N N . GLN A 1 237 ? 16.989 10.514 63.312 1.00 26.92 237 GLN A N 1
ATOM 1872 C CA . GLN A 1 237 ? 15.961 11.540 63.518 1.00 26.92 237 GLN A CA 1
ATOM 1873 C C . GLN A 1 237 ? 16.148 12.749 62.588 1.00 26.92 237 GLN A C 1
ATOM 1875 O O . GLN A 1 237 ? 17.267 13.037 62.179 1.00 26.92 237 GLN A O 1
ATOM 1880 N N . LEU A 1 238 ? 15.095 13.561 62.424 1.00 25.75 238 LEU A N 1
ATOM 1881 C CA . LEU A 1 238 ? 15.113 14.985 62.809 1.00 25.75 238 LEU A CA 1
ATOM 1882 C C . LEU A 1 238 ? 13.682 15.553 62.845 1.00 25.75 238 LEU A C 1
ATOM 1884 O O . LEU A 1 238 ? 12.794 15.076 62.143 1.00 25.75 238 LEU A O 1
ATOM 1888 N N . ALA A 1 239 ? 13.445 16.512 63.740 1.00 25.38 239 ALA A N 1
ATOM 1889 C CA . ALA A 1 239 ? 12.112 16.961 64.147 1.00 25.38 239 ALA A CA 1
ATOM 1890 C C . ALA A 1 239 ? 11.709 18.305 63.515 1.00 25.38 239 ALA A C 1
ATOM 1892 O O . ALA A 1 239 ? 12.582 19.114 63.210 1.00 25.38 239 ALA A O 1
ATOM 1893 N N . HIS A 1 240 ? 10.402 18.591 63.447 1.00 27.97 240 HIS A N 1
ATOM 1894 C CA . HIS A 1 240 ? 9.816 19.625 64.316 1.00 27.97 240 HIS A CA 1
ATOM 1895 C C . HIS A 1 240 ? 8.275 19.598 64.353 1.00 27.97 240 HIS A C 1
ATOM 1897 O O . HIS A 1 240 ? 7.613 19.182 63.406 1.00 27.97 240 HIS A O 1
ATOM 1903 N N . GLU A 1 241 ? 7.739 20.041 65.490 1.00 24.42 241 GLU A N 1
ATOM 1904 C CA . GLU A 1 241 ? 6.329 20.371 65.761 1.00 24.42 241 GLU A CA 1
ATOM 1905 C C . GLU A 1 241 ? 5.902 21.602 64.909 1.00 24.42 241 GLU A C 1
ATOM 1907 O O . GLU A 1 241 ? 6.760 22.345 64.443 1.00 24.42 241 GLU A O 1
ATOM 1912 N N . ASP A 1 242 ? 4.623 21.878 64.615 1.00 24.58 242 ASP A N 1
ATOM 1913 C CA . ASP A 1 242 ? 3.667 22.381 65.615 1.00 24.58 242 ASP A CA 1
ATOM 1914 C C . ASP A 1 242 ? 2.176 22.369 65.176 1.00 24.58 242 ASP A C 1
ATOM 1916 O O . ASP A 1 242 ? 1.815 21.951 64.076 1.00 24.58 242 ASP A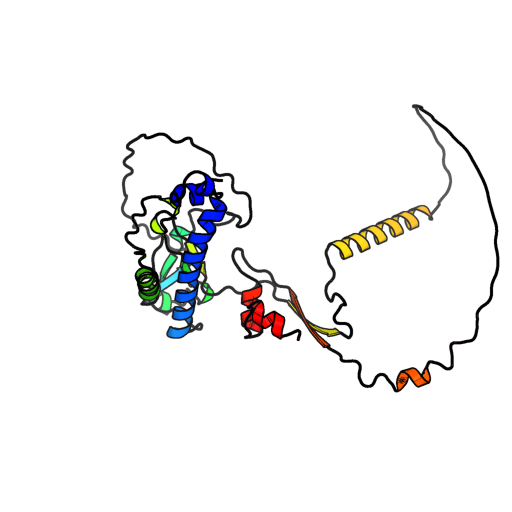 O 1
ATOM 1920 N N . LYS A 1 243 ? 1.295 22.786 66.096 1.00 26.73 243 LYS A N 1
ATOM 1921 C CA . LYS A 1 243 ? -0.172 22.588 66.104 1.00 26.73 243 LYS A CA 1
ATOM 1922 C C . LYS A 1 243 ? -1.009 23.793 65.601 1.00 26.73 243 LYS A C 1
ATOM 1924 O O . LYS A 1 243 ? -0.516 24.906 65.484 1.00 26.73 243 LYS A O 1
ATOM 1929 N N . GLN A 1 244 ? -2.338 23.570 65.583 1.00 25.94 244 GLN A N 1
ATOM 1930 C CA . GLN A 1 244 ? -3.464 24.544 65.593 1.00 25.94 244 GLN A CA 1
ATOM 1931 C C . GLN A 1 244 ? -3.885 25.093 64.201 1.00 25.94 244 GLN A C 1
ATOM 1933 O O . GLN A 1 244 ? -3.055 25.209 63.313 1.00 25.94 244 GLN A O 1
ATOM 1938 N N . ASN A 1 245 ? -5.161 25.421 63.916 1.00 24.52 245 ASN A N 1
ATOM 1939 C CA . ASN A 1 245 ? -6.338 25.572 64.795 1.00 24.52 245 ASN A CA 1
ATOM 1940 C C . ASN A 1 245 ? -7.701 25.255 64.102 1.00 24.52 245 ASN A C 1
ATOM 1942 O O . ASN A 1 245 ? -7.786 25.150 62.884 1.00 24.52 245 ASN A O 1
ATOM 1946 N N . SER A 1 246 ? -8.759 25.152 64.921 1.00 26.91 246 SER A N 1
ATOM 1947 C CA . SER A 1 246 ? -10.215 25.178 64.611 1.00 26.91 246 SER A CA 1
ATOM 1948 C C . SER A 1 246 ? -10.675 26.445 63.839 1.00 26.91 246 SER A C 1
ATOM 1950 O O . SER A 1 246 ? -9.892 27.383 63.726 1.00 26.91 246 SER A O 1
ATOM 1952 N N . VAL A 1 247 ? -11.863 26.561 63.206 1.00 26.48 247 VAL A N 1
ATOM 1953 C CA . VAL A 1 247 ? -13.285 26.629 63.684 1.00 26.48 247 VAL A CA 1
ATOM 1954 C C . VAL A 1 247 ? -14.176 26.577 62.400 1.00 26.48 247 VAL A C 1
ATOM 1956 O O . VAL A 1 247 ? -13.825 27.257 61.446 1.00 26.48 247 VAL A O 1
ATOM 1959 N N . ALA A 1 248 ? -15.161 25.692 62.153 1.00 26.50 248 ALA A N 1
ATOM 1960 C CA . ALA A 1 248 ? -16.518 25.443 62.702 1.00 26.50 248 ALA A CA 1
ATOM 1961 C C . ALA A 1 248 ? -17.686 26.355 62.199 1.00 26.50 248 ALA A C 1
ATOM 1963 O O . ALA A 1 248 ? -17.607 27.571 62.333 1.00 26.50 248 ALA A O 1
ATOM 1964 N N . LYS A 1 249 ? -18.808 25.707 61.791 1.00 26.88 249 LYS A N 1
ATOM 1965 C CA . LYS A 1 249 ? -20.193 26.219 61.532 1.00 26.88 249 LYS A CA 1
ATOM 1966 C C . LYS A 1 249 ? -20.466 27.006 60.224 1.00 26.88 249 LYS A C 1
ATOM 1968 O O . LYS A 1 249 ? -19.544 27.581 59.667 1.00 26.88 249 LYS A O 1
ATOM 1973 N N . ASP A 1 250 ? -21.693 27.054 59.672 1.00 25.47 250 ASP A N 1
ATOM 1974 C CA . ASP A 1 250 ? -22.997 26.471 60.090 1.00 25.47 250 ASP A CA 1
ATOM 1975 C C . ASP A 1 250 ? -23.877 26.041 58.884 1.00 25.47 250 ASP A C 1
ATOM 1977 O O . ASP A 1 250 ? -23.495 26.232 57.729 1.00 25.47 250 ASP A O 1
ATOM 1981 N N . SER A 1 251 ? -25.042 25.442 59.157 1.00 30.53 251 SER A N 1
ATOM 1982 C CA . SER A 1 251 ? -26.060 25.040 58.168 1.00 30.53 251 SER A CA 1
ATOM 1983 C C . SER A 1 251 ? -26.929 26.193 57.644 1.00 30.53 251 SER A C 1
ATOM 1985 O O . SER A 1 251 ? -27.214 27.117 58.397 1.00 30.53 251 SER A O 1
ATOM 1987 N N . ASP A 1 252 ? -27.401 26.089 56.390 1.00 29.61 252 ASP A N 1
ATOM 1988 C CA . ASP A 1 252 ? -28.820 26.231 55.977 1.00 29.61 252 ASP A CA 1
ATOM 1989 C C . ASP A 1 252 ? -28.951 26.497 54.462 1.00 29.61 252 ASP A C 1
ATOM 1991 O O . ASP A 1 252 ? -28.658 27.594 54.001 1.00 29.61 252 ASP A O 1
ATOM 1995 N N . GLU A 1 253 ? -29.465 25.530 53.686 1.00 30.50 253 GLU A N 1
ATOM 1996 C CA . GLU A 1 253 ? -30.205 25.833 52.444 1.00 30.50 253 GLU A CA 1
ATOM 1997 C C . GLU A 1 253 ? -31.052 24.635 51.965 1.00 30.50 253 GLU A C 1
ATOM 1999 O O . GLU A 1 253 ? -30.588 23.702 51.304 1.00 30.50 253 GLU A O 1
ATOM 2004 N N . LEU A 1 254 ? -32.346 24.669 52.288 1.00 34.47 254 LEU A N 1
ATOM 2005 C CA . LEU A 1 254 ? -33.376 23.840 51.662 1.00 34.47 254 LEU A CA 1
ATOM 2006 C C . LEU A 1 254 ? -34.478 24.751 51.107 1.00 34.47 254 LEU A C 1
ATOM 2008 O O . LEU A 1 254 ? -34.814 25.762 51.713 1.00 34.47 254 LEU A O 1
ATOM 2012 N N . ASN A 1 255 ? -35.096 24.298 50.009 1.00 35.34 255 ASN A N 1
ATOM 2013 C CA . ASN A 1 255 ? -36.358 24.793 49.436 1.00 35.34 255 ASN A CA 1
ATOM 2014 C C . ASN A 1 255 ? -36.336 25.896 48.344 1.00 35.34 255 ASN A C 1
ATOM 2016 O O . ASN A 1 255 ? -37.170 26.795 48.364 1.00 35.34 255 ASN A O 1
ATOM 2020 N N . ILE A 1 256 ? -35.484 25.762 47.312 1.00 35.12 256 ILE A N 1
ATOM 2021 C CA . ILE A 1 256 ? -35.714 26.376 45.976 1.00 35.12 256 ILE A CA 1
ATOM 2022 C C . ILE A 1 256 ? -35.359 25.377 44.847 1.00 35.12 256 ILE A C 1
ATOM 2024 O O . ILE A 1 256 ? -34.366 25.543 44.141 1.00 35.12 256 ILE A O 1
ATOM 2028 N N . LYS A 1 257 ? -36.123 24.279 44.688 1.00 38.53 257 LYS A N 1
ATOM 2029 C CA . LYS A 1 257 ? -35.884 23.274 43.612 1.00 38.53 257 LYS A CA 1
ATOM 2030 C C . LYS A 1 257 ? -37.130 22.674 42.931 1.00 38.53 257 LYS A C 1
ATOM 2032 O O . LYS A 1 257 ? -36.965 21.853 42.029 1.00 38.53 257 LYS A O 1
ATOM 2037 N N . SER A 1 258 ? -38.351 23.054 43.311 1.00 37.84 258 SER A N 1
ATOM 2038 C CA . SER A 1 258 ? -39.587 22.529 42.702 1.00 37.84 258 SER A CA 1
ATOM 2039 C C . SER A 1 258 ? -39.922 23.189 41.357 1.00 37.84 258 SER A C 1
ATOM 2041 O O . SER A 1 258 ? -40.156 22.494 40.370 1.00 37.84 258 SER A O 1
ATOM 2043 N N . ASP A 1 259 ? -39.864 24.519 41.284 1.00 36.12 259 ASP A N 1
ATOM 2044 C CA . ASP A 1 259 ? -40.616 25.272 40.263 1.00 36.12 259 ASP A CA 1
ATOM 2045 C C . ASP A 1 259 ? -39.857 25.452 38.930 1.00 36.12 259 ASP A C 1
ATOM 2047 O O . ASP A 1 259 ? -40.421 25.868 37.921 1.00 36.12 259 ASP A O 1
ATOM 2051 N N . LEU A 1 260 ? -38.575 25.073 38.886 1.00 39.56 260 LEU A N 1
ATOM 2052 C CA . LEU A 1 260 ? -37.746 25.091 37.670 1.00 39.56 260 LEU A CA 1
ATOM 2053 C C . LEU A 1 260 ? -37.826 23.790 36.848 1.00 39.56 260 LEU A C 1
ATOM 2055 O O . LEU A 1 260 ? -37.175 23.681 35.806 1.00 39.56 260 LEU A O 1
ATOM 2059 N N . LYS A 1 261 ? -38.588 22.779 37.291 1.00 40.56 261 LYS A N 1
ATOM 2060 C CA . LYS A 1 261 ? -38.625 21.466 36.621 1.00 40.56 261 LYS A CA 1
ATOM 2061 C C . LYS A 1 261 ? -39.571 21.398 35.421 1.00 40.56 261 LYS A C 1
ATOM 2063 O O . LYS A 1 261 ? -39.220 20.757 34.433 1.00 40.56 261 LYS A O 1
ATOM 2068 N N . GLU A 1 262 ? -40.724 22.063 35.466 1.00 41.66 262 GLU A N 1
ATOM 2069 C CA . GLU A 1 262 ? -41.747 21.924 34.415 1.00 41.66 262 GLU A CA 1
ATOM 2070 C C . GLU A 1 262 ? -41.466 22.796 33.181 1.00 41.66 262 GLU A C 1
ATOM 2072 O O . GLU A 1 262 ? -41.611 22.313 32.055 1.00 41.66 262 GLU A O 1
ATOM 2077 N N . ALA A 1 263 ? -40.911 24.003 33.356 1.00 37.84 263 ALA A N 1
ATOM 2078 C CA . ALA A 1 263 ? -40.454 24.845 32.240 1.00 37.84 263 ALA A CA 1
ATOM 2079 C C . ALA A 1 263 ? -39.322 24.188 31.413 1.00 37.84 263 ALA A C 1
ATOM 2081 O O . ALA A 1 263 ? -39.239 24.369 30.200 1.00 37.84 263 ALA A O 1
ATOM 2082 N N . ASN A 1 264 ? -38.493 23.352 32.050 1.00 42.78 264 ASN A N 1
ATOM 2083 C CA . ASN A 1 264 ? -37.389 22.617 31.417 1.00 42.78 264 ASN A CA 1
ATOM 2084 C C . ASN A 1 264 ? -37.808 21.313 30.703 1.00 42.78 264 ASN A C 1
ATOM 2086 O O . ASN A 1 264 ? -36.943 20.556 30.250 1.00 42.78 264 ASN A O 1
ATOM 2090 N N . SER A 1 265 ? -39.110 21.022 30.601 1.00 44.91 265 SER A N 1
ATOM 2091 C CA . SER A 1 265 ? -39.626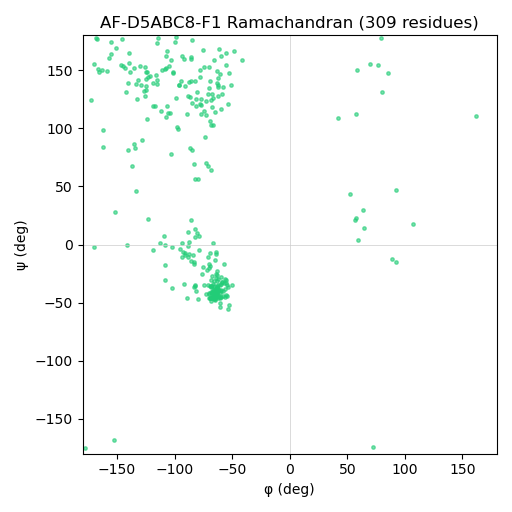 19.904 29.793 1.00 44.91 265 SER A CA 1
ATOM 2092 C C . SER A 1 265 ? -39.975 20.327 28.358 1.00 44.91 265 SER A C 1
ATOM 2094 O O . SER A 1 265 ? -39.731 19.569 27.422 1.00 44.91 265 SER A O 1
ATOM 2096 N N . ALA A 1 266 ? -40.455 21.561 28.166 1.00 41.69 266 ALA A N 1
ATOM 2097 C CA . ALA A 1 266 ? -40.956 22.060 26.882 1.00 41.69 266 ALA A CA 1
ATOM 2098 C C . ALA A 1 266 ? -39.869 22.588 25.921 1.00 41.69 266 ALA A C 1
ATOM 2100 O O . ALA A 1 266 ? -40.137 22.754 24.734 1.00 41.69 266 ALA A O 1
ATOM 2101 N N . ILE A 1 267 ? -38.645 22.836 26.408 1.00 43.12 267 ILE A N 1
ATOM 2102 C CA . ILE A 1 267 ? -37.527 23.395 25.614 1.00 43.12 267 ILE A CA 1
ATOM 2103 C C . ILE A 1 267 ? -36.595 22.290 25.058 1.00 43.12 267 ILE A C 1
ATOM 2105 O O . ILE A 1 267 ? -35.707 22.556 24.256 1.00 43.12 267 ILE A O 1
ATOM 2109 N N . ARG A 1 268 ? -36.825 21.010 25.392 1.00 42.34 268 ARG A N 1
ATOM 2110 C CA . ARG A 1 268 ? -35.998 19.879 24.907 1.00 42.34 268 ARG A CA 1
ATOM 2111 C C . ARG A 1 268 ? -36.326 19.401 23.485 1.00 42.34 268 ARG A C 1
ATOM 2113 O O . ARG A 1 268 ? -35.830 18.362 23.066 1.00 42.34 268 ARG A O 1
ATOM 2120 N N . SER A 1 269 ? -37.149 20.126 22.730 1.00 46.00 269 SER A N 1
ATOM 2121 C CA . SER A 1 269 ? -37.609 19.724 21.391 1.00 46.00 269 SER A CA 1
ATOM 2122 C C . SER A 1 269 ? -36.630 20.039 20.246 1.00 46.00 269 SER A C 1
ATOM 2124 O O . SER A 1 269 ? -37.021 19.956 19.084 1.00 46.00 269 SER A O 1
ATOM 2126 N N . ALA A 1 270 ? -35.368 20.376 20.550 1.00 49.91 270 ALA A N 1
ATOM 2127 C CA . ALA A 1 270 ? -34.327 20.631 19.546 1.00 49.91 270 ALA A CA 1
ATOM 2128 C C . ALA A 1 270 ? -32.880 20.334 20.016 1.00 49.91 270 ALA A C 1
ATOM 2130 O O . ALA A 1 270 ? -31.947 20.956 19.511 1.00 49.91 270 ALA A O 1
ATOM 2131 N N . SER A 1 271 ? -32.655 19.400 20.958 1.00 58.47 271 SER A N 1
ATOM 2132 C CA . SER A 1 271 ? -31.285 18.883 21.171 1.00 58.47 271 SER A CA 1
ATOM 2133 C C . SER A 1 271 ? -30.884 18.075 19.934 1.00 58.47 271 SER A C 1
ATOM 2135 O O . SER A 1 271 ? -31.563 17.108 19.576 1.00 58.47 271 SER A O 1
ATOM 2137 N N . ALA A 1 272 ? -29.833 18.500 19.233 1.00 64.75 272 ALA A N 1
ATOM 2138 C CA . ALA A 1 272 ? -29.364 17.828 18.029 1.00 64.75 272 ALA A CA 1
ATOM 2139 C C . ALA A 1 272 ? -28.654 16.520 18.413 1.00 64.75 272 ALA A C 1
ATOM 2141 O O . ALA A 1 272 ? -27.459 16.509 18.685 1.00 64.75 272 ALA A O 1
ATOM 2142 N N . SER A 1 273 ? -29.396 15.406 18.446 1.00 85.94 273 SER A N 1
ATOM 2143 C CA . SER A 1 273 ? -28.808 14.085 18.688 1.00 85.94 273 SER A CA 1
ATOM 2144 C C . SER A 1 273 ? -27.951 13.665 17.493 1.00 85.94 273 SER A C 1
ATOM 2146 O O . SER A 1 273 ? -28.479 13.279 16.443 1.00 85.94 273 SER A O 1
ATOM 2148 N N . PHE A 1 274 ? -26.638 13.711 17.653 1.00 90.62 274 PHE A N 1
ATOM 2149 C CA . PHE A 1 274 ? -25.699 13.199 16.672 1.00 90.62 274 PHE A CA 1
ATOM 2150 C C . PHE A 1 274 ? -25.650 11.666 16.708 1.00 90.62 274 PHE A C 1
ATOM 2152 O O . PHE A 1 274 ? -26.179 11.008 17.609 1.00 90.62 274 PHE A O 1
ATOM 2159 N N . THR A 1 275 ? -25.034 11.074 15.688 1.00 92.19 275 THR A N 1
ATOM 2160 C CA . THR A 1 275 ? -24.847 9.624 15.570 1.00 92.19 275 THR A CA 1
ATOM 2161 C C . THR A 1 275 ? -23.401 9.342 15.185 1.00 92.19 275 THR A C 1
ATOM 2163 O O . THR A 1 275 ? -22.920 9.865 14.184 1.00 92.19 275 THR A O 1
ATOM 2166 N N . ALA A 1 276 ? -22.723 8.517 15.977 1.00 92.81 276 ALA A N 1
ATOM 2167 C CA . ALA A 1 276 ? -21.367 8.046 15.735 1.00 92.81 276 ALA A CA 1
ATOM 2168 C C . ALA A 1 276 ? -21.369 6.564 15.349 1.00 92.81 276 ALA A C 1
ATOM 2170 O O . ALA A 1 276 ? -22.218 5.792 15.797 1.00 92.81 276 ALA A O 1
ATOM 2171 N N . LEU A 1 277 ? -20.372 6.174 14.556 1.00 93.62 277 LEU A N 1
ATOM 2172 C CA . LEU A 1 277 ? -20.014 4.784 14.303 1.00 93.62 277 LEU A CA 1
ATOM 2173 C C . LEU A 1 277 ? -18.705 4.497 15.043 1.00 93.62 277 LEU A C 1
ATOM 2175 O O . LEU A 1 277 ? -17.655 5.011 14.656 1.00 93.62 277 LEU A O 1
ATOM 2179 N N . LEU A 1 278 ? -18.773 3.691 16.099 1.00 94.75 278 LEU A N 1
ATOM 2180 C CA . LEU A 1 278 ? -17.593 3.183 16.791 1.00 94.75 278 LEU A CA 1
ATOM 2181 C C . LEU A 1 278 ? -17.153 1.895 16.093 1.00 94.75 278 LEU A C 1
ATOM 2183 O O . LEU A 1 278 ? -17.985 1.083 15.685 1.00 94.75 278 LEU A O 1
ATOM 2187 N N . MET A 1 279 ? -15.843 1.721 15.934 1.00 95.00 279 MET A N 1
ATOM 2188 C CA . MET A 1 279 ? -15.243 0.552 15.293 1.00 95.00 279 MET A CA 1
ATOM 2189 C C . MET A 1 279 ? -13.976 0.145 16.036 1.00 95.00 279 MET A C 1
ATOM 2191 O O . MET A 1 279 ? -13.159 0.998 16.376 1.00 95.00 279 MET A O 1
ATOM 2195 N N . SER A 1 280 ? -13.792 -1.158 16.210 1.00 95.94 280 SER A N 1
ATOM 2196 C CA . SER A 1 280 ? -12.544 -1.775 16.649 1.00 95.94 280 SER A CA 1
ATOM 2197 C C . SER A 1 280 ? -12.165 -2.854 15.642 1.00 95.94 280 SER A C 1
ATOM 2199 O O . SER A 1 280 ? -13.023 -3.625 15.214 1.00 95.94 280 SER A O 1
ATOM 2201 N N . PHE A 1 281 ? -10.910 -2.867 15.201 1.00 96.12 281 PHE A N 1
ATOM 2202 C CA . PHE A 1 281 ? -10.390 -3.861 14.268 1.00 96.12 281 PHE A CA 1
ATOM 2203 C C . PHE A 1 281 ? -8.862 -3.877 14.275 1.00 96.12 281 PHE A C 1
ATOM 2205 O O . PHE A 1 281 ? -8.209 -2.847 14.445 1.00 96.12 281 PHE A O 1
ATOM 2212 N N . THR A 1 282 ? -8.298 -5.045 13.997 1.00 95.62 282 THR A N 1
ATOM 2213 C CA . THR A 1 282 ? -6.859 -5.260 13.848 1.00 95.62 282 THR A CA 1
ATOM 2214 C C . THR A 1 282 ? -6.475 -5.199 12.369 1.00 95.62 282 THR A C 1
ATOM 2216 O O . THR A 1 282 ? -7.150 -5.771 11.508 1.00 95.62 282 THR A O 1
ATOM 2219 N N . LEU A 1 283 ? -5.367 -4.527 12.054 1.00 92.31 283 LEU A N 1
ATOM 2220 C CA . LEU A 1 283 ? -4.747 -4.548 10.727 1.00 92.31 283 LEU A CA 1
ATOM 2221 C C . LEU A 1 283 ? -3.350 -5.181 10.803 1.00 92.31 283 LEU A C 1
ATOM 2223 O O . LEU A 1 283 ? -2.644 -4.953 11.785 1.00 92.31 283 LEU A O 1
ATOM 2227 N N . PRO A 1 284 ? -2.911 -5.916 9.765 1.00 90.25 284 PRO A N 1
ATOM 2228 C CA . PRO A 1 284 ? -1.509 -6.295 9.616 1.00 90.25 284 PRO A CA 1
ATOM 2229 C C . PRO A 1 284 ? -0.580 -5.081 9.488 1.00 90.25 284 PRO A C 1
ATOM 2231 O O . PRO A 1 284 ? -1.017 -3.953 9.237 1.00 90.25 284 PRO A O 1
ATOM 2234 N N . THR A 1 285 ? 0.724 -5.329 9.589 1.00 85.62 285 THR A N 1
ATOM 2235 C CA . THR A 1 285 ? 1.765 -4.327 9.331 1.00 85.62 285 THR A CA 1
ATOM 2236 C C . THR A 1 285 ? 1.634 -3.710 7.929 1.00 85.62 285 THR A C 1
ATOM 2238 O O . THR A 1 285 ? 1.044 -4.282 7.008 1.00 85.62 285 THR A O 1
ATOM 2241 N N . SER A 1 286 ? 2.144 -2.483 7.770 1.00 84.81 286 SER A N 1
ATOM 2242 C CA . SER A 1 286 ? 2.115 -1.725 6.502 1.00 84.81 286 SER A CA 1
ATOM 2243 C C . SER A 1 286 ? 0.710 -1.492 5.902 1.00 84.81 286 SER A C 1
ATOM 2245 O O . SER A 1 286 ? 0.564 -1.223 4.700 1.00 84.81 286 SER A O 1
ATOM 2247 N N . CYS A 1 287 ? -0.331 -1.555 6.737 1.00 90.50 287 CYS A N 1
ATOM 2248 C CA . CYS A 1 287 ? -1.719 -1.244 6.397 1.00 90.50 287 CYS A CA 1
ATOM 2249 C C . CYS A 1 287 ? -2.180 0.041 7.102 1.00 90.50 287 CYS A C 1
ATOM 2251 O O . CYS A 1 287 ? -1.720 0.368 8.191 1.00 90.50 287 CYS A O 1
ATOM 2253 N N . TYR A 1 288 ? -3.109 0.774 6.484 1.00 91.12 288 TYR A N 1
ATOM 2254 C CA . TYR A 1 288 ? -3.547 2.088 6.964 1.00 91.12 288 TYR A CA 1
ATOM 2255 C C . TYR A 1 288 ? -5.043 2.072 7.291 1.00 91.12 288 TYR A C 1
ATOM 2257 O O . TYR A 1 288 ? -5.865 1.877 6.394 1.00 91.12 288 TYR A O 1
ATOM 2265 N N . ALA A 1 289 ? -5.409 2.345 8.548 1.00 92.12 289 ALA A N 1
ATOM 2266 C CA . ALA A 1 289 ? -6.810 2.405 8.987 1.00 92.12 289 ALA A CA 1
ATOM 2267 C C . ALA A 1 289 ? -7.641 3.419 8.182 1.00 92.12 289 ALA A C 1
ATOM 2269 O O . ALA A 1 289 ? -8.799 3.166 7.859 1.00 92.12 289 ALA A O 1
ATOM 2270 N N . THR A 1 290 ? -7.024 4.523 7.752 1.00 91.88 290 THR A N 1
ATOM 2271 C CA . THR A 1 290 ? -7.645 5.513 6.860 1.00 91.88 290 THR A CA 1
ATOM 2272 C C . THR A 1 290 ? -8.095 4.920 5.524 1.00 91.88 290 THR A C 1
ATOM 2274 O O . THR A 1 290 ? -9.116 5.350 5.000 1.00 91.88 290 THR A O 1
ATOM 2277 N N . MET A 1 291 ? -7.406 3.913 4.976 1.00 92.38 291 MET A N 1
ATOM 2278 C CA . MET A 1 291 ? -7.825 3.257 3.730 1.00 92.38 291 MET A CA 1
ATOM 2279 C C . MET A 1 291 ? -9.030 2.332 3.941 1.00 92.38 291 MET A C 1
ATOM 2281 O O . MET A 1 291 ? -9.907 2.287 3.081 1.00 92.38 291 MET A O 1
ATOM 2285 N N . ALA A 1 292 ? -9.125 1.663 5.095 1.00 91.81 292 ALA A N 1
ATOM 2286 C CA . ALA A 1 292 ? -10.309 0.884 5.465 1.00 91.81 292 ALA A CA 1
ATOM 2287 C C . ALA A 1 292 ? -11.531 1.794 5.700 1.00 91.81 292 ALA A C 1
ATOM 2289 O O . ALA A 1 292 ? -12.610 1.536 5.172 1.00 91.81 292 ALA A O 1
ATOM 2290 N N . ILE A 1 293 ? -11.345 2.914 6.410 1.00 91.88 293 ILE A N 1
ATOM 2291 C CA . ILE A 1 293 ? -12.393 3.923 6.639 1.00 91.88 293 ILE A CA 1
ATOM 2292 C C . ILE A 1 293 ? -12.836 4.568 5.315 1.00 91.88 293 ILE A C 1
ATOM 2294 O O . ILE A 1 293 ? -14.032 4.729 5.083 1.00 91.88 293 ILE A O 1
ATOM 2298 N N . ARG A 1 294 ? -11.896 4.878 4.409 1.00 92.12 294 ARG A N 1
ATOM 2299 C CA . ARG A 1 294 ? -12.189 5.357 3.047 1.00 92.12 294 ARG A CA 1
ATOM 2300 C C . ARG A 1 294 ? -13.080 4.387 2.276 1.00 92.12 294 ARG A C 1
ATOM 2302 O O . ARG A 1 294 ? -14.016 4.817 1.609 1.00 92.12 294 ARG A O 1
ATOM 2309 N N . GLU A 1 295 ? -12.773 3.096 2.347 1.00 91.81 295 GLU A N 1
ATOM 2310 C CA . GLU A 1 295 ? -13.541 2.058 1.661 1.00 91.81 295 GLU A CA 1
ATOM 2311 C C . GLU A 1 295 ? -14.941 1.882 2.267 1.00 91.81 295 GLU A C 1
ATOM 2313 O O . GLU A 1 295 ? -15.904 1.720 1.522 1.00 91.81 295 GLU A O 1
ATOM 2318 N N . LEU A 1 296 ? -15.079 2.004 3.591 1.00 91.62 296 LEU A N 1
ATOM 2319 C CA . LEU A 1 296 ? -16.369 1.944 4.281 1.00 91.62 296 LEU A CA 1
ATOM 2320 C C . LEU A 1 296 ? -17.266 3.155 3.976 1.00 91.62 296 LEU A C 1
ATOM 2322 O O . LEU A 1 296 ? -18.438 2.990 3.648 1.00 91.62 296 LEU A O 1
ATOM 2326 N N . LEU A 1 297 ? -16.723 4.372 4.083 1.00 91.12 297 LEU A N 1
ATOM 2327 C CA . LEU A 1 297 ? -17.484 5.617 3.920 1.00 91.12 297 LEU A CA 1
ATOM 2328 C C . LEU A 1 297 ? -17.661 6.036 2.453 1.00 91.12 297 LEU A C 1
ATOM 2330 O O . LEU A 1 297 ? -18.494 6.890 2.160 1.00 91.12 297 LEU A O 1
ATOM 2334 N N . LYS A 1 298 ? -16.864 5.476 1.532 1.00 92.06 298 LYS A N 1
ATOM 2335 C CA . LYS A 1 298 ? -16.795 5.855 0.105 1.00 92.06 298 LYS A CA 1
ATOM 2336 C C . LYS A 1 298 ? -16.462 7.339 -0.140 1.00 92.06 298 LYS A C 1
ATOM 2338 O O . LYS A 1 298 ? -16.701 7.866 -1.225 1.00 92.06 298 LYS A O 1
ATOM 2343 N N . THR A 1 299 ? -15.857 8.007 0.843 1.00 87.44 299 THR A N 1
ATOM 2344 C CA . THR A 1 299 ? -15.467 9.426 0.816 1.00 87.44 299 THR A CA 1
ATOM 2345 C C . THR A 1 299 ? -13.954 9.619 0.662 1.00 87.44 299 THR A C 1
ATOM 2347 O O . THR A 1 299 ? -13.156 8.691 0.790 1.00 87.44 299 THR A O 1
ATOM 2350 N N . SER A 1 300 ? -13.519 10.844 0.351 1.00 84.62 300 SER A N 1
ATOM 2351 C CA . SER A 1 300 ? -12.091 11.179 0.303 1.00 84.62 300 SER A CA 1
ATOM 2352 C C . SER A 1 300 ? -11.530 11.361 1.711 1.00 84.62 300 SER A C 1
ATOM 2354 O O . SER A 1 300 ? -11.982 12.236 2.434 1.00 84.62 300 SER A O 1
ATOM 2356 N N . THR A 1 301 ? -10.467 10.640 2.067 1.00 80.88 301 THR A N 1
ATOM 2357 C CA . THR A 1 301 ? -9.739 10.848 3.335 1.00 80.88 301 THR A CA 1
ATOM 2358 C C . THR A 1 301 ? -8.659 11.928 3.245 1.00 80.88 301 THR A C 1
ATOM 2360 O O . THR A 1 301 ? -7.707 11.935 4.024 1.00 80.88 301 THR A O 1
ATOM 2363 N N . SER A 1 302 ? -8.754 12.829 2.263 1.00 78.06 302 SER A N 1
ATOM 2364 C CA . SER A 1 302 ? -7.853 13.980 2.179 1.00 78.06 302 SER A CA 1
ATOM 2365 C C . SER A 1 302 ? -8.142 14.975 3.306 1.00 78.06 302 SER A C 1
ATOM 2367 O O . SER A 1 302 ? -9.297 15.252 3.630 1.00 78.06 302 SER A O 1
ATOM 2369 N N . THR A 1 303 ? -7.091 15.562 3.879 1.00 73.81 303 THR A N 1
ATOM 2370 C CA . THR A 1 303 ? -7.212 16.538 4.975 1.00 73.81 303 THR A CA 1
ATOM 2371 C C . THR A 1 303 ? -8.042 17.762 4.586 1.00 73.81 303 THR A C 1
ATOM 2373 O O . THR A 1 303 ? -8.753 18.301 5.426 1.00 73.81 303 THR A O 1
ATOM 2376 N N . ALA A 1 304 ? -8.004 18.174 3.315 1.00 74.81 304 ALA A N 1
ATOM 2377 C CA . ALA A 1 304 ? -8.860 19.233 2.784 1.00 74.81 304 ALA A CA 1
ATOM 2378 C C . ALA A 1 304 ? -10.350 18.842 2.794 1.00 74.81 304 ALA A C 1
ATOM 2380 O O . ALA A 1 304 ? -11.180 19.632 3.226 1.00 74.81 304 ALA A O 1
ATOM 2381 N N . PHE A 1 305 ? -10.693 17.613 2.388 1.00 76.25 305 PHE A N 1
ATOM 2382 C CA . PHE A 1 305 ? -12.081 17.140 2.414 1.00 76.25 305 PHE A CA 1
ATOM 2383 C C . PHE A 1 305 ? -12.614 17.004 3.848 1.00 76.25 305 PHE A C 1
ATOM 2385 O O . PHE A 1 305 ? -13.731 17.422 4.120 1.00 76.25 305 PHE A O 1
ATOM 2392 N N . HIS A 1 306 ? -11.801 16.495 4.783 1.00 68.88 306 HIS A N 1
ATOM 2393 C CA . HIS A 1 306 ? -12.192 16.393 6.195 1.00 68.88 306 HIS A CA 1
ATOM 2394 C C . HIS A 1 306 ? -12.329 17.752 6.897 1.00 68.88 306 HIS A C 1
ATOM 2396 O O . HIS A 1 306 ? -13.155 17.873 7.793 1.00 68.88 306 HIS A O 1
ATOM 2402 N N . LYS A 1 307 ? -11.571 18.784 6.499 1.00 71.31 307 LYS A N 1
ATOM 2403 C CA . LYS A 1 307 ? -11.778 20.147 7.020 1.00 71.31 307 LYS A CA 1
ATOM 2404 C C . LYS A 1 307 ? -13.143 20.699 6.612 1.00 71.31 307 LYS A C 1
ATOM 2406 O O . LYS A 1 307 ? -13.885 21.147 7.474 1.00 71.31 307 LYS A O 1
ATOM 2411 N N . ASN A 1 308 ? -13.500 20.555 5.337 1.00 72.81 308 ASN A N 1
ATOM 2412 C CA . ASN A 1 308 ? -14.775 21.024 4.789 1.00 72.81 308 ASN A CA 1
ATOM 2413 C C . ASN A 1 308 ? -16.008 20.235 5.289 1.00 72.81 308 ASN A C 1
ATOM 2415 O O . ASN A 1 308 ? -17.126 20.602 4.949 1.00 72.81 308 ASN A O 1
ATOM 2419 N N . LEU A 1 309 ? -15.828 19.130 6.026 1.00 67.88 309 LEU A N 1
ATOM 2420 C CA . LEU A 1 309 ? -16.924 18.386 6.670 1.00 67.88 309 LEU A CA 1
ATOM 2421 C C . LEU A 1 309 ? -17.303 18.944 8.053 1.00 67.88 309 LEU A C 1
ATOM 2423 O O . LEU A 1 309 ? -18.343 18.564 8.583 1.00 67.88 309 LEU A O 1
ATOM 2427 N N . ASN A 1 310 ? -16.460 19.807 8.628 1.00 60.59 310 ASN A N 1
ATOM 2428 C CA . ASN A 1 310 ? -16.635 20.392 9.960 1.00 60.59 310 ASN A CA 1
ATOM 2429 C C . ASN A 1 310 ? -16.996 21.895 9.910 1.00 60.59 310 ASN A C 1
ATOM 2431 O O . ASN A 1 310 ? -16.998 22.543 10.958 1.00 60.59 310 ASN A O 1
ATOM 2435 N N . GLU A 1 311 ? -17.252 22.438 8.713 1.00 50.31 311 GLU A N 1
ATOM 2436 C CA . GLU A 1 311 ? -17.722 23.812 8.446 1.00 50.31 311 GLU A CA 1
ATOM 2437 C C . GLU A 1 311 ? -19.208 23.813 8.046 1.00 50.31 311 GLU A C 1
ATOM 2439 O O . GLU A 1 311 ? -19.930 24.714 8.531 1.00 50.31 311 GLU A O 1
#

InterPro domains:
  IPR001656 Pseudouridine synthase, TruD [PF01142] (3-64)
  IPR001656 Pseudouridine synthase, TruD [PTHR13326] (2-310)
  IPR011760 Pseudouridine synthase, TruD, insertion domain [PS50984] (1-178)
  IPR020103 Pseudouridine synthase, catalytic domain superfamily [SSF55120] (16-299)
  IPR042214 Pseudouridine synthase, TruD, catalytic domain [G3DSA:3.30.2350.20] (2-301)

Secondary structure (DSSP, 8-state):
-HHHHSTT-HHHHHTTS-HHHHHHHHHHHHHHHHHHHHHHHHHHH-SS---TT-EEE--SS---S----PPP----------------SSS--SS--TTGGGSEEE--HHHHHHT---GGGEEEEE-STT-PPPSSTHHHHHHHHHHHTT--SS----SSGGG-GGGS--EEEES--PPEEEEEEEEEES-TTS-SS--HHHHHHHHHHHHHHHHHHHTS-------------------------------------STTTTTTTTT-TT---EEEEEEEEE--TT--HHHHHHHHH-S---HHHHHTT--

Radius of gyration: 33.16 Å; Cα contacts (8 Å, |Δi|>4): 263; chains: 1; bounding box: 80×56×90 Å

Organism: Picea sitchensis (NCBI:txid3332)

Sequence (311 aa):
MCLKKNPGNYLQAICSISRTLRMMYVHSYQSYLWNHAASARVQKYGVEKIVEGDLVYCKGTEVDKQSPREQSRNEANDGDAGYEFDVLDEASESDFSQESLKVAKIANADDIASGKYTIDDILLPLPGSRIIYPGNDIAETYHDLALKDLVDLRDSSHNVKEFSIINIPGAYRRLIQKPIDFIWEIVKYEDPTQPLVETDLDNIAKSNNLDNQIKQKSSDESPGDHEKPSTTVNSEQLAHEDKQNSVAKDSDELNIKSDLKEANSAIRSASASFTALLMSFTLPTSCYATMAIRELLKTSTSTAFHKNLNE